Protein AF-A0A948V395-F1 (afdb_monomer)

Radius of gyration: 25.24 Å; Cα contacts (8 Å, |Δi|>4): 146; chains: 1; bounding box: 68×30×76 Å

Secondary structure (DSSP, 8-state):
---------------SS--SSSTTS------SSHHHHHHHHHHHHHHHHHHHHHHHHHHHHH-SS---HHHHHHHHHHHHHHHHHHHHHHHHHHHHHHHHSGGGGSPPEEEE-SSEEEEE-SS-EEEEEGGG--EEEEETTEEEEE-BTTB--EEEGGGS-HHHHHHHHHHHHHHHHTT-TTTT--

Nearest PDB structures (foldseek):
  6fbv-assembly1_D  TM=3.760E-01  e=7.963E+00  Mycobacterium tuberculosis H37Rv

Sequence (186 aa):
MRRWSSGWIGNWRSDRHRCGRAERAGIRPIQRGWGLIHWVGCLPLYIPILAAILFGVMVSAVAGDHLPPLLLGGYIIGTVVLWAFANRWAQAVVAAEARTSPVAGLAWRWSIDDQGFAFDNGLQSNRLDWRAIKAIRDESDRFVFLVAPHYNPILPSRLLDAGELAQLQALIEEVKASGRLGRGVD

Solvent-accessible surface area (backbone atoms only — not comparable to full-atom values): 11267 Å² total; per-residue (Å²): 137,87,82,79,81,77,88,67,85,75,77,80,66,89,80,74,88,86,82,86,84,73,92,78,71,74,82,71,80,78,70,78,59,56,64,61,52,50,54,44,60,43,39,45,70,45,41,64,56,52,47,50,52,52,49,51,52,50,46,69,76,65,48,64,100,66,72,62,81,62,54,62,55,51,48,55,52,51,47,51,54,51,31,53,51,35,46,55,49,26,52,50,52,53,54,54,50,44,73,69,36,74,70,69,72,46,68,72,46,70,48,77,57,97,64,27,40,33,41,31,47,90,86,55,74,50,75,45,46,40,28,59,26,61,47,76,48,84,50,101,61,29,40,39,40,39,51,48,102,92,47,57,60,70,49,53,45,86,81,45,54,76,67,54,45,53,50,50,52,51,51,50,52,51,42,56,75,68,62,42,46,27,59,84,75,122

Structure (mmCIF, N/CA/C/O backbone):
data_AF-A0A948V395-F1
#
_entry.id   AF-A0A948V395-F1
#
loop_
_atom_site.group_PDB
_atom_site.id
_atom_site.type_symbol
_atom_site.label_atom_id
_atom_site.label_alt_id
_atom_site.label_comp_id
_atom_site.label_asym_id
_atom_site.label_entity_id
_atom_site.label_seq_id
_atom_site.pdbx_PDB_ins_code
_atom_site.Cartn_x
_atom_site.Cartn_y
_atom_site.Cartn_z
_atom_site.occupancy
_atom_site.B_iso_or_equiv
_atom_site.auth_seq_id
_atom_site.auth_comp_id
_atom_site.auth_asym_id
_atom_site.auth_atom_id
_atom_site.pdbx_PDB_model_num
ATOM 1 N N . MET A 1 1 ? -2.259 -10.868 41.902 1.00 32.78 1 MET A N 1
ATOM 2 C CA . MET A 1 1 ? -2.620 -11.160 40.497 1.00 32.78 1 MET A CA 1
ATOM 3 C C . MET A 1 1 ? -4.131 -11.033 40.345 1.00 32.78 1 MET A C 1
ATOM 5 O O . MET A 1 1 ? -4.849 -11.918 40.788 1.00 32.78 1 MET A O 1
ATOM 9 N N . ARG A 1 2 ? -4.633 -9.900 39.833 1.00 26.36 2 ARG A N 1
ATOM 10 C CA . ARG A 1 2 ? -6.076 -9.695 39.616 1.00 26.36 2 ARG A CA 1
ATOM 11 C C . ARG A 1 2 ? -6.435 -10.195 38.220 1.00 26.36 2 ARG A C 1
ATOM 13 O O . ARG A 1 2 ? -6.042 -9.595 37.229 1.00 26.36 2 ARG A O 1
ATOM 20 N N . ARG A 1 3 ? -7.141 -11.322 38.170 1.00 25.28 3 ARG A N 1
ATOM 21 C CA . ARG A 1 3 ? -7.710 -11.908 36.957 1.00 25.28 3 ARG A CA 1
ATOM 22 C C . ARG A 1 3 ? -8.959 -11.093 36.614 1.00 25.28 3 ARG A C 1
ATOM 24 O O . ARG A 1 3 ? -9.997 -11.278 37.243 1.00 25.28 3 ARG A O 1
ATOM 31 N N . TRP A 1 4 ? -8.838 -10.143 35.691 1.00 27.92 4 TRP A N 1
ATOM 32 C CA . TRP A 1 4 ? -10.010 -9.541 35.060 1.00 27.92 4 TRP A CA 1
ATOM 33 C C . TRP A 1 4 ? -10.670 -10.631 34.216 1.00 27.92 4 TRP A C 1
ATOM 35 O O . TRP A 1 4 ? -10.093 -11.119 33.249 1.00 27.92 4 TRP A O 1
ATOM 45 N N . SER A 1 5 ? -11.848 -11.080 34.640 1.00 30.27 5 SER A N 1
ATOM 46 C CA . SER A 1 5 ? -12.747 -11.854 33.793 1.00 30.27 5 SER A CA 1
ATOM 47 C C . SER A 1 5 ? -13.430 -10.862 32.854 1.00 30.27 5 SER A C 1
ATOM 49 O O . SER A 1 5 ? -14.512 -10.359 33.136 1.00 30.27 5 SER A O 1
ATOM 51 N N . SER A 1 6 ? -12.768 -10.532 31.743 1.00 36.44 6 SER A N 1
ATOM 52 C CA . SER A 1 6 ? -13.375 -9.811 30.624 1.00 36.44 6 SER A CA 1
ATOM 53 C C . SER A 1 6 ? -14.354 -10.741 29.905 1.00 36.44 6 SER A C 1
ATOM 55 O O . SER A 1 6 ? -14.113 -11.265 28.821 1.00 36.44 6 SER A O 1
ATOM 57 N N . GLY A 1 7 ? -15.502 -10.970 30.541 1.00 34.75 7 GLY A N 1
ATOM 58 C CA . GLY A 1 7 ? -16.704 -11.456 29.880 1.00 34.75 7 GLY A CA 1
ATOM 59 C C . GLY A 1 7 ? -17.288 -10.355 29.003 1.00 34.75 7 GLY A C 1
ATOM 60 O O . GLY A 1 7 ? -18.360 -9.858 29.306 1.00 34.75 7 GLY A O 1
ATOM 61 N N . TRP A 1 8 ? -16.567 -9.944 27.960 1.00 38.34 8 TRP A N 1
ATOM 62 C CA . TRP A 1 8 ? -17.048 -9.027 26.926 1.00 38.34 8 TRP A CA 1
ATOM 63 C C . TRP A 1 8 ? -16.422 -9.414 25.584 1.00 38.34 8 TRP A C 1
ATOM 65 O O . TRP A 1 8 ? -15.536 -8.757 25.052 1.00 38.34 8 TRP A O 1
ATOM 75 N N . ILE A 1 9 ? -16.917 -10.514 25.014 1.00 39.44 9 ILE A N 1
ATOM 76 C CA . ILE A 1 9 ? -16.875 -10.711 23.564 1.00 39.44 9 ILE A CA 1
ATOM 77 C C . ILE A 1 9 ? -17.979 -9.808 23.015 1.00 39.44 9 ILE A C 1
ATOM 79 O O . ILE A 1 9 ? -19.129 -10.221 22.865 1.00 39.44 9 ILE A O 1
ATOM 83 N N . GLY A 1 10 ? -17.642 -8.537 22.798 1.00 39.25 10 GLY A N 1
ATOM 84 C CA . GLY A 1 10 ? -18.458 -7.642 21.992 1.00 39.25 10 GLY A CA 1
ATOM 85 C C . GLY A 1 10 ? -18.506 -8.216 20.584 1.00 39.25 10 GLY A C 1
ATOM 86 O O . GLY A 1 10 ? -17.577 -8.062 19.798 1.00 39.25 10 GLY A O 1
ATOM 87 N N . ASN A 1 11 ? -19.562 -8.963 20.282 1.00 39.72 11 ASN A N 1
ATOM 88 C CA . ASN A 1 11 ? -19.878 -9.375 18.929 1.00 39.72 11 ASN A CA 1
ATOM 89 C C . ASN A 1 11 ? -20.329 -8.104 18.199 1.00 39.72 11 ASN A C 1
ATOM 91 O O . ASN A 1 11 ? -21.503 -7.741 18.256 1.00 39.72 11 ASN A O 1
ATOM 95 N N . TRP A 1 12 ? -19.374 -7.386 17.601 1.00 48.47 12 TRP A N 1
ATOM 96 C CA . TRP A 1 12 ? -19.575 -6.167 16.815 1.00 48.47 12 TRP A CA 1
ATOM 97 C C . TRP A 1 12 ? -20.339 -6.494 15.525 1.00 48.47 12 TRP A C 1
ATOM 99 O O . TRP A 1 12 ? -19.808 -6.465 14.417 1.00 48.47 12 TRP A O 1
ATOM 109 N N . ARG A 1 13 ? -21.612 -6.863 15.665 1.00 41.34 13 ARG A N 1
ATOM 110 C CA . ARG A 1 13 ? -22.556 -6.906 14.558 1.00 41.34 13 ARG A CA 1
ATOM 111 C C . ARG A 1 13 ? -23.243 -5.561 14.488 1.00 41.34 13 ARG A C 1
ATOM 113 O O . ARG A 1 13 ? -24.149 -5.276 15.266 1.00 41.34 13 ARG A O 1
ATOM 120 N N . SER A 1 14 ? -22.889 -4.773 13.480 1.00 46.53 14 SER A N 1
ATOM 121 C CA . SER A 1 14 ? -23.775 -3.738 12.952 1.00 46.53 14 SER A CA 1
ATOM 122 C C . SER A 1 14 ? -24.979 -4.397 12.247 1.00 46.53 14 SER A C 1
ATOM 124 O O . SER A 1 14 ? -25.206 -4.209 11.053 1.00 46.53 14 SER A O 1
ATOM 126 N N . ASP A 1 15 ? -25.742 -5.218 12.971 1.00 44.56 15 ASP A N 1
ATOM 127 C CA . ASP A 1 15 ? -27.021 -5.776 12.538 1.00 44.56 15 ASP A CA 1
ATOM 128 C C . ASP A 1 15 ? -28.099 -4.715 12.793 1.00 44.56 15 ASP A C 1
ATOM 130 O O . ASP A 1 15 ? -28.869 -4.781 13.747 1.00 44.56 15 ASP A O 1
ATOM 134 N N . ARG A 1 16 ? -28.169 -3.702 11.923 1.00 46.31 16 ARG A N 1
ATOM 135 C CA . ARG A 1 16 ? -29.415 -2.951 11.715 1.00 46.31 16 ARG A CA 1
ATOM 136 C C . ARG A 1 16 ? -29.746 -2.860 10.227 1.00 46.31 16 ARG A C 1
ATOM 138 O O . ARG A 1 16 ? -29.402 -1.920 9.522 1.00 46.31 16 ARG A O 1
ATOM 145 N N . HIS A 1 17 ? -30.476 -3.889 9.795 1.00 43.88 17 HIS A N 1
ATOM 146 C CA . HIS A 1 17 ? -31.554 -3.829 8.805 1.00 43.88 17 HIS A CA 1
ATOM 147 C C . HIS A 1 17 ? -31.234 -3.304 7.395 1.00 43.88 17 HIS A C 1
ATOM 149 O O . HIS A 1 17 ? -31.873 -2.363 6.938 1.00 43.88 17 HIS A O 1
ATOM 155 N N . ARG A 1 18 ? -30.363 -3.994 6.642 1.00 46.59 18 ARG A N 1
ATOM 156 C CA . ARG A 1 18 ? -30.479 -4.116 5.165 1.00 46.59 18 ARG A CA 1
ATOM 157 C C . ARG A 1 18 ? -29.935 -5.457 4.654 1.00 46.59 18 ARG A C 1
ATOM 159 O O . ARG A 1 18 ? -29.132 -5.493 3.731 1.00 46.59 18 ARG A O 1
ATOM 166 N N . CYS A 1 19 ? -30.368 -6.575 5.232 1.00 47.59 19 CYS A N 1
ATOM 167 C CA . CYS A 1 19 ? -30.091 -7.897 4.667 1.00 47.59 19 CYS A CA 1
ATOM 168 C C . CYS A 1 19 ? -31.416 -8.526 4.239 1.00 47.59 19 CYS A C 1
ATOM 170 O O . CYS A 1 19 ? -32.271 -8.809 5.070 1.00 47.59 19 CYS A O 1
ATOM 172 N N . GLY A 1 20 ? -31.629 -8.652 2.932 1.00 42.47 20 GLY A N 1
ATOM 173 C CA . GLY A 1 20 ? -32.857 -9.256 2.411 1.00 42.47 20 GLY A CA 1
ATOM 174 C C . GLY A 1 20 ? -33.000 -9.282 0.893 1.00 42.47 20 GLY A C 1
ATOM 175 O O . GLY A 1 20 ? -34.000 -9.792 0.402 1.00 42.47 20 GLY A O 1
ATOM 176 N N . ARG A 1 21 ? -32.050 -8.743 0.112 1.00 46.53 21 ARG A N 1
ATOM 177 C CA . ARG A 1 21 ? -32.187 -8.760 -1.358 1.00 46.53 21 ARG A CA 1
ATOM 178 C C . ARG A 1 21 ? -30.903 -8.910 -2.182 1.00 46.53 21 ARG A C 1
ATOM 180 O O . ARG A 1 21 ? -30.973 -8.764 -3.395 1.00 46.53 21 ARG A O 1
ATOM 187 N N . ALA A 1 22 ? -29.760 -9.226 -1.569 1.00 49.59 22 ALA A N 1
ATOM 188 C CA . ALA A 1 22 ? -28.486 -9.372 -2.290 1.00 49.59 22 ALA A CA 1
ATOM 189 C C . ALA A 1 22 ? -27.995 -10.828 -2.440 1.00 49.59 22 ALA A C 1
ATOM 191 O O . ALA A 1 22 ? -26.979 -11.065 -3.079 1.00 49.59 22 ALA A O 1
ATOM 192 N N . GLU A 1 23 ? -28.710 -11.819 -1.901 1.00 46.34 23 GLU A N 1
ATOM 193 C CA . GLU A 1 23 ? -28.182 -13.188 -1.743 1.00 46.34 23 GLU A CA 1
ATOM 194 C C . GLU A 1 23 ? -28.387 -14.130 -2.948 1.00 46.34 23 GLU A C 1
ATOM 196 O O . GLU A 1 23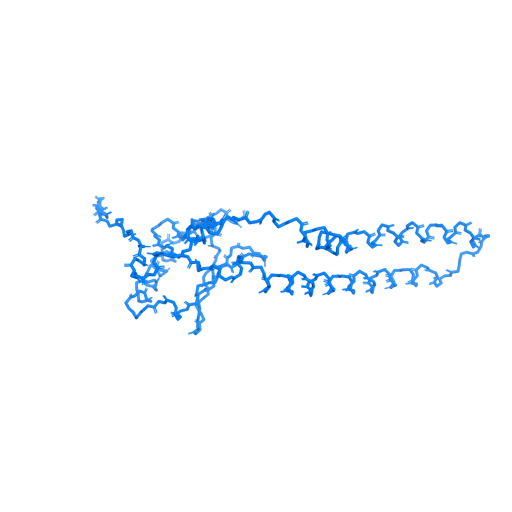 ? -28.112 -15.321 -2.855 1.00 46.34 23 GLU A O 1
ATOM 201 N N . ARG A 1 24 ? -28.867 -13.641 -4.102 1.00 44.75 24 ARG A N 1
ATOM 202 C CA . ARG A 1 24 ? -29.078 -14.489 -5.302 1.00 44.75 24 ARG A CA 1
ATOM 203 C C . ARG A 1 24 ? -28.541 -13.913 -6.609 1.00 44.75 24 ARG A C 1
ATOM 205 O O . ARG A 1 24 ? -28.892 -14.397 -7.682 1.00 44.75 24 ARG A O 1
ATOM 212 N N . ALA A 1 25 ? -27.679 -12.902 -6.553 1.00 49.66 25 ALA A N 1
ATOM 213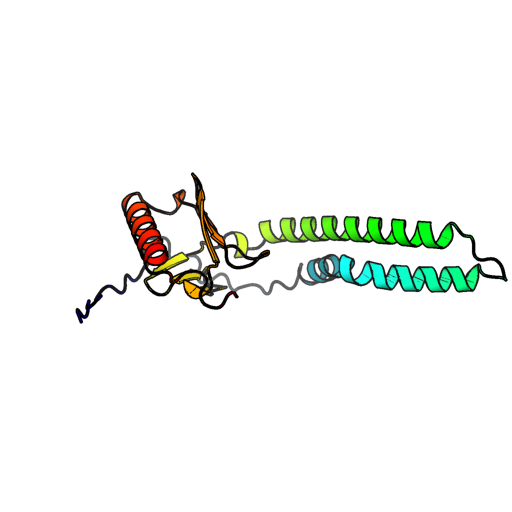 C CA . ALA A 1 25 ? -26.881 -12.548 -7.719 1.00 49.66 25 ALA A CA 1
ATOM 214 C C . ALA A 1 25 ? -25.662 -13.476 -7.734 1.00 49.66 25 ALA A C 1
ATOM 216 O O . ALA A 1 25 ? -24.657 -13.190 -7.090 1.00 49.66 25 ALA A O 1
ATOM 217 N N . GLY A 1 26 ? -25.779 -14.625 -8.411 1.00 41.44 26 GLY A N 1
ATOM 218 C CA . GLY A 1 26 ? -24.649 -15.531 -8.615 1.00 41.44 26 GLY A CA 1
ATOM 219 C C . GLY A 1 26 ? -23.434 -14.738 -9.091 1.00 41.44 26 GLY A C 1
ATOM 220 O O . GLY A 1 26 ? -23.541 -13.963 -10.046 1.00 41.44 26 GLY A O 1
ATOM 221 N N . ILE A 1 27 ? -22.310 -14.887 -8.385 1.00 51.22 27 ILE A N 1
ATOM 222 C CA . ILE A 1 27 ? -21.046 -14.226 -8.708 1.00 51.22 27 ILE A CA 1
ATOM 223 C C . ILE A 1 27 ? -20.682 -14.659 -10.129 1.00 51.22 27 ILE A C 1
ATOM 225 O O . ILE A 1 27 ? -20.232 -15.782 -10.353 1.00 51.22 27 ILE A O 1
ATOM 229 N N . ARG A 1 28 ? -20.943 -13.795 -11.117 1.00 52.97 28 ARG A N 1
ATOM 230 C CA . ARG A 1 28 ? -20.498 -14.045 -12.488 1.00 52.97 28 ARG A CA 1
ATOM 231 C C . ARG A 1 28 ? -18.970 -14.081 -12.451 1.00 52.97 28 ARG A C 1
ATOM 233 O O . ARG A 1 28 ? -18.378 -13.166 -11.875 1.00 52.97 28 ARG A O 1
ATOM 240 N N . PRO A 1 29 ? -18.321 -15.099 -13.033 1.00 49.94 29 PRO A N 1
ATOM 241 C CA . PRO A 1 29 ? -16.872 -15.171 -13.021 1.00 49.94 29 PRO A CA 1
ATOM 242 C C . PRO A 1 29 ? -16.321 -13.944 -13.756 1.00 49.94 29 PRO A C 1
ATOM 244 O O . PRO A 1 29 ? -16.632 -13.708 -14.927 1.00 49.94 29 PRO A O 1
ATOM 247 N N . ILE A 1 30 ? -15.533 -13.132 -13.049 1.00 55.34 30 ILE A N 1
ATOM 248 C CA . ILE A 1 30 ? -14.859 -11.949 -13.594 1.00 55.34 30 ILE A CA 1
ATOM 249 C C . ILE A 1 30 ? -13.702 -12.448 -14.472 1.00 55.34 30 ILE A C 1
ATOM 251 O O . ILE A 1 30 ? -12.546 -12.424 -14.071 1.00 55.34 30 ILE A O 1
ATOM 255 N N . GLN A 1 31 ? -14.007 -12.983 -15.655 1.00 55.84 31 GLN A N 1
ATOM 256 C CA . GLN A 1 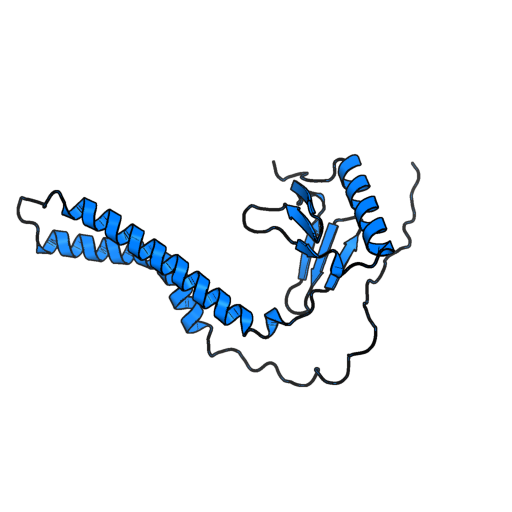31 ? -12.981 -13.431 -16.608 1.00 55.84 31 GLN A CA 1
ATOM 257 C C . GLN A 1 31 ? -12.530 -12.313 -17.556 1.00 55.84 31 GLN A C 1
ATOM 259 O O . GLN A 1 31 ? -11.438 -12.377 -18.113 1.00 55.84 31 GLN A O 1
ATOM 264 N N . ARG A 1 32 ? -13.341 -11.263 -17.733 1.00 57.19 32 ARG A N 1
ATOM 265 C CA . ARG A 1 32 ? -12.978 -10.084 -18.534 1.00 57.19 32 ARG A CA 1
ATOM 266 C C . ARG A 1 32 ? -12.396 -9.006 -17.615 1.00 57.19 32 ARG A C 1
ATOM 268 O O . ARG A 1 32 ? -13.018 -8.671 -16.617 1.00 57.19 32 ARG A O 1
ATOM 275 N N . GLY A 1 33 ? -11.203 -8.504 -17.943 1.00 61.28 33 GLY A N 1
ATOM 276 C CA . GLY A 1 33 ? -10.504 -7.431 -17.212 1.00 61.28 33 GLY A CA 1
ATOM 277 C C . GLY A 1 33 ? -9.174 -7.865 -16.584 1.00 61.28 33 GLY A C 1
ATOM 278 O O . GLY A 1 33 ? -8.159 -7.203 -16.786 1.00 61.28 33 GLY A O 1
ATOM 279 N N . TRP A 1 34 ? -9.130 -9.036 -15.936 1.00 69.06 34 TRP A N 1
ATOM 280 C CA . TRP A 1 34 ? -7.920 -9.535 -15.258 1.00 69.06 34 TRP A CA 1
ATOM 281 C C . TRP A 1 34 ? -6.718 -9.713 -16.187 1.00 69.06 34 TRP A C 1
ATOM 283 O O . TRP A 1 34 ? -5.603 -9.381 -15.799 1.00 69.06 34 TRP A O 1
ATOM 293 N N . GLY A 1 35 ? -6.937 -10.179 -17.421 1.00 75.62 35 GLY A N 1
ATOM 294 C CA . GLY A 1 35 ? -5.856 -10.333 -18.396 1.00 75.62 35 GLY A CA 1
ATOM 295 C C . GLY A 1 35 ? -5.181 -9.003 -18.736 1.00 75.62 35 GLY A C 1
ATOM 296 O O . GLY A 1 35 ? -3.959 -8.914 -18.706 1.00 75.62 35 GLY A O 1
ATOM 297 N N . LEU A 1 36 ? -5.959 -7.948 -19.000 1.00 77.62 36 LEU A N 1
ATOM 298 C CA . LEU A 1 36 ? -5.403 -6.637 -19.347 1.00 77.62 36 LEU A CA 1
ATOM 299 C C . LEU A 1 36 ? -4.687 -5.997 -18.151 1.00 77.62 36 LEU A C 1
ATOM 301 O O . LEU A 1 36 ? -3.577 -5.498 -18.306 1.00 77.62 36 LEU A O 1
ATOM 305 N N . ILE A 1 37 ? -5.287 -6.064 -16.958 1.00 84.19 37 ILE A N 1
ATOM 306 C CA . ILE A 1 37 ? -4.673 -5.553 -15.723 1.00 84.19 37 ILE A CA 1
ATOM 307 C C . ILE A 1 37 ? -3.362 -6.283 -15.434 1.00 84.19 37 ILE A C 1
ATOM 309 O O . ILE A 1 37 ? -2.379 -5.638 -15.085 1.00 84.19 37 ILE A O 1
ATOM 313 N N . HIS A 1 38 ? -3.332 -7.607 -15.606 1.00 85.38 38 HIS A N 1
ATOM 314 C CA . HIS A 1 38 ? -2.128 -8.409 -15.424 1.00 85.38 38 HIS A CA 1
ATOM 315 C C . HIS A 1 38 ? -1.009 -7.945 -16.361 1.00 85.38 38 HIS A C 1
ATOM 317 O O . HIS A 1 38 ? 0.068 -7.589 -15.892 1.00 85.38 38 HIS A O 1
ATOM 323 N N . TRP A 1 39 ? -1.278 -7.863 -17.668 1.00 87.12 39 TRP A N 1
ATOM 324 C CA . TRP A 1 39 ? -0.264 -7.450 -18.638 1.00 87.12 39 TRP A CA 1
ATOM 325 C C . TRP A 1 39 ? 0.238 -6.029 -18.388 1.00 87.12 39 TRP A C 1
ATOM 327 O O . TRP A 1 39 ? 1.447 -5.813 -18.365 1.00 87.12 39 TRP A O 1
ATOM 337 N N . VAL A 1 40 ? -0.665 -5.076 -18.137 1.00 89.38 40 VAL A N 1
ATOM 338 C CA . VAL A 1 40 ? -0.293 -3.684 -17.849 1.00 89.38 40 VAL A CA 1
ATOM 339 C C . VAL A 1 40 ? 0.474 -3.577 -16.527 1.00 89.38 40 VAL A C 1
ATOM 341 O O . VAL A 1 40 ? 1.483 -2.879 -16.460 1.00 89.38 40 VAL A O 1
ATOM 344 N N . GLY A 1 41 ? 0.047 -4.296 -15.488 1.00 88.19 41 GLY A N 1
ATOM 345 C CA . GLY A 1 41 ? 0.723 -4.347 -14.190 1.00 88.19 41 GLY A CA 1
ATOM 346 C C . GLY A 1 41 ? 2.124 -4.956 -14.261 1.00 88.19 41 GLY A C 1
ATOM 347 O O . GLY A 1 41 ? 3.002 -4.556 -13.499 1.00 88.19 41 GLY A O 1
ATOM 348 N N . CYS A 1 42 ? 2.361 -5.870 -15.206 1.00 91.81 42 CYS A N 1
ATOM 349 C CA . CYS A 1 42 ? 3.671 -6.469 -15.447 1.00 91.81 42 CYS A CA 1
ATOM 350 C C . CYS A 1 42 ? 4.575 -5.643 -16.381 1.00 91.81 42 CYS A C 1
ATOM 352 O O . CYS A 1 42 ? 5.776 -5.907 -16.427 1.00 91.81 42 CYS A O 1
ATOM 354 N N . LEU A 1 43 ? 4.068 -4.625 -17.093 1.00 90.81 43 LEU A N 1
ATOM 355 C CA . LEU A 1 43 ? 4.888 -3.799 -18.000 1.00 90.81 43 LEU A CA 1
ATOM 356 C C . LEU A 1 43 ? 6.143 -3.207 -17.332 1.00 90.81 43 LEU A C 1
ATOM 358 O O . LEU A 1 43 ? 7.218 -3.324 -17.926 1.00 90.81 43 LEU A O 1
ATOM 362 N N . PRO A 1 44 ? 6.078 -2.629 -16.113 1.00 92.75 44 PRO A N 1
ATOM 363 C CA . PRO A 1 44 ? 7.270 -2.115 -15.440 1.00 92.75 44 PRO A CA 1
ATOM 364 C C . PRO A 1 44 ? 8.351 -3.176 -15.210 1.00 92.75 44 PRO A C 1
ATOM 366 O O . PRO A 1 44 ? 9.534 -2.847 -15.215 1.00 92.75 44 PRO A O 1
ATOM 369 N N . LEU A 1 45 ? 7.964 -4.442 -15.030 1.00 93.38 45 LEU A N 1
ATOM 370 C CA . LEU A 1 45 ? 8.903 -5.551 -14.866 1.00 93.38 45 LEU A CA 1
ATOM 371 C C . LEU A 1 45 ? 9.563 -5.935 -16.198 1.00 93.38 45 LEU A C 1
ATOM 373 O O . LEU A 1 45 ? 10.752 -6.242 -16.228 1.00 93.38 45 LEU A O 1
ATOM 377 N N . TYR A 1 46 ? 8.812 -5.905 -17.301 1.00 93.00 46 TYR A N 1
ATOM 378 C CA . TYR A 1 46 ? 9.321 -6.306 -18.615 1.00 93.00 46 TYR A CA 1
ATOM 379 C C . TYR A 1 46 ? 10.155 -5.231 -19.311 1.00 93.00 46 TYR A C 1
ATOM 381 O O . TYR A 1 46 ? 11.032 -5.574 -20.099 1.00 93.00 46 TYR A O 1
ATOM 389 N N . ILE A 1 47 ? 9.928 -3.946 -19.027 1.00 93.69 47 ILE A N 1
ATOM 390 C CA . ILE A 1 47 ? 10.625 -2.846 -19.712 1.00 93.69 47 ILE A CA 1
ATOM 391 C C . ILE A 1 47 ? 12.151 -2.937 -19.616 1.00 93.69 47 ILE A C 1
ATOM 393 O O . ILE A 1 47 ? 12.779 -2.864 -20.669 1.00 93.69 47 ILE A O 1
ATOM 397 N N . PRO A 1 48 ? 12.774 -3.145 -18.441 1.00 90.75 48 PRO A N 1
ATOM 398 C CA . PRO A 1 48 ? 14.227 -3.277 -18.363 1.00 90.75 48 PRO A CA 1
ATOM 399 C C . PRO A 1 48 ? 14.760 -4.458 -19.184 1.00 90.75 48 PRO A C 1
ATOM 401 O O . PRO A 1 48 ? 15.796 -4.341 -19.829 1.00 90.75 48 PRO A O 1
ATOM 404 N N . ILE A 1 49 ? 14.028 -5.578 -19.204 1.00 94.19 49 ILE A N 1
ATOM 405 C CA . ILE A 1 49 ? 14.408 -6.789 -19.943 1.00 94.19 49 ILE A CA 1
ATOM 406 C C . ILE A 1 49 ? 14.342 -6.528 -21.451 1.00 94.19 49 ILE A C 1
ATOM 408 O O . ILE A 1 49 ? 15.307 -6.774 -22.171 1.00 94.19 49 ILE A O 1
ATOM 412 N N . LEU A 1 50 ? 13.217 -5.992 -21.929 1.00 93.88 50 LEU A N 1
ATOM 413 C CA . LEU A 1 50 ? 13.018 -5.684 -23.343 1.00 93.88 50 LEU A CA 1
ATOM 414 C C . LEU A 1 50 ? 13.985 -4.600 -23.818 1.00 93.88 50 LEU A C 1
ATOM 416 O O . LEU A 1 50 ? 14.559 -4.730 -24.896 1.00 93.88 50 LEU A O 1
ATOM 420 N N . ALA A 1 51 ? 14.212 -3.565 -23.008 1.00 92.56 51 ALA A N 1
ATOM 421 C CA . ALA A 1 51 ? 15.171 -2.518 -23.318 1.00 92.56 51 ALA A CA 1
ATOM 422 C C . ALA A 1 51 ? 16.593 -3.088 -23.425 1.00 92.56 51 ALA A C 1
ATOM 424 O O . ALA A 1 51 ? 17.298 -2.753 -24.373 1.00 92.56 51 ALA A O 1
ATOM 425 N N . ALA A 1 52 ? 17.004 -3.976 -22.513 1.00 92.44 52 ALA A N 1
ATOM 426 C CA . ALA A 1 52 ? 18.319 -4.614 -22.559 1.00 92.44 52 ALA A CA 1
ATOM 427 C C . ALA A 1 52 ? 18.496 -5.502 -23.802 1.00 92.44 52 ALA A C 1
ATOM 429 O O . ALA A 1 52 ? 19.539 -5.440 -24.450 1.00 92.44 52 ALA A O 1
ATOM 430 N N . ILE A 1 53 ? 17.473 -6.285 -24.173 1.00 94.69 53 ILE A N 1
ATOM 431 C CA . ILE A 1 53 ? 17.480 -7.095 -25.404 1.00 94.69 53 ILE A CA 1
ATOM 432 C C . ILE A 1 53 ? 17.616 -6.189 -26.632 1.00 94.69 53 ILE A C 1
ATOM 434 O O . ILE A 1 53 ? 18.483 -6.418 -27.473 1.00 94.69 53 ILE A O 1
ATOM 438 N N . LEU A 1 54 ? 16.792 -5.141 -26.722 1.00 92.00 54 LEU A N 1
ATOM 439 C CA . LEU A 1 54 ? 16.829 -4.179 -27.825 1.00 92.00 54 LEU A CA 1
ATOM 440 C C . LEU A 1 54 ? 18.179 -3.464 -27.915 1.00 92.00 54 LEU A C 1
ATOM 442 O O . LEU A 1 54 ? 18.717 -3.307 -29.008 1.00 92.00 54 LEU A O 1
ATOM 446 N N . PHE A 1 55 ? 18.750 -3.070 -26.777 1.00 90.81 55 PHE A N 1
ATOM 447 C CA . PHE A 1 55 ? 20.077 -2.472 -26.716 1.00 90.81 55 PHE A CA 1
ATOM 448 C C . PHE A 1 55 ? 21.157 -3.443 -27.191 1.00 90.81 55 PHE A C 1
ATOM 450 O O . PHE A 1 55 ? 21.980 -3.060 -28.016 1.00 90.81 55 PHE A O 1
ATOM 457 N N . GLY A 1 56 ? 21.123 -4.700 -26.741 1.00 88.06 56 GLY A N 1
ATOM 458 C CA . GLY A 1 56 ? 22.050 -5.739 -27.187 1.00 88.06 56 GLY A CA 1
ATOM 459 C C . GLY A 1 56 ? 21.996 -5.951 -28.700 1.00 88.06 56 GLY A C 1
ATOM 460 O O . GLY A 1 56 ? 23.030 -5.911 -29.357 1.00 88.06 56 GLY A O 1
ATOM 461 N N . VAL A 1 57 ? 20.791 -6.073 -29.268 1.00 90.00 57 VAL A N 1
ATOM 462 C CA . VAL A 1 57 ? 20.590 -6.199 -30.723 1.00 90.00 57 VAL A CA 1
ATOM 463 C C . VAL A 1 57 ? 21.103 -4.966 -31.467 1.00 90.00 57 VAL A C 1
ATOM 465 O O . VAL A 1 57 ? 21.794 -5.101 -32.472 1.00 90.00 57 VAL A O 1
ATOM 468 N N . MET A 1 58 ? 20.796 -3.763 -30.976 1.00 86.56 58 MET A N 1
ATOM 469 C CA . MET A 1 58 ? 21.240 -2.510 -31.588 1.00 86.56 58 MET A CA 1
ATOM 470 C C . MET A 1 58 ? 22.766 -2.380 -31.562 1.00 86.56 58 MET A C 1
ATOM 472 O O . MET A 1 58 ? 23.356 -1.998 -32.568 1.00 86.56 58 MET A O 1
ATOM 476 N N . VAL A 1 59 ? 23.412 -2.745 -30.452 1.00 86.69 59 VAL A N 1
ATOM 477 C CA . VAL A 1 59 ? 24.874 -2.813 -30.367 1.00 86.69 59 VAL A CA 1
ATOM 478 C C . VAL A 1 59 ? 25.409 -3.834 -31.368 1.00 86.69 59 VAL A C 1
ATOM 480 O O . VAL A 1 59 ? 26.282 -3.482 -32.144 1.00 86.69 59 VAL A O 1
ATOM 483 N N . SER A 1 60 ? 24.864 -5.051 -31.442 1.00 84.75 60 SER A N 1
ATOM 484 C CA . SER A 1 60 ? 25.325 -6.064 -32.406 1.00 84.75 60 SER A CA 1
ATOM 485 C C . SER A 1 60 ? 25.118 -5.673 -33.874 1.00 84.75 60 SER A C 1
ATOM 487 O O . SER A 1 60 ? 25.884 -6.110 -34.726 1.00 84.75 60 SER A O 1
ATOM 489 N N . ALA A 1 61 ? 24.096 -4.870 -34.184 1.00 84.38 61 ALA A N 1
ATOM 490 C CA . ALA A 1 61 ? 23.800 -4.425 -35.545 1.00 84.38 61 ALA A CA 1
ATOM 491 C C . ALA A 1 61 ? 24.602 -3.183 -35.974 1.00 84.38 61 ALA A C 1
ATOM 493 O O . ALA A 1 61 ? 24.866 -3.008 -37.160 1.00 84.38 61 ALA A O 1
ATOM 494 N N . VAL A 1 62 ? 24.954 -2.306 -35.027 1.00 77.94 62 VAL A N 1
ATOM 495 C CA . VAL A 1 62 ? 25.621 -1.018 -35.293 1.00 77.94 62 VAL A CA 1
ATOM 496 C C . VAL A 1 62 ? 27.124 -1.072 -34.997 1.00 77.94 62 VAL A C 1
ATOM 498 O O . VAL A 1 62 ? 27.888 -0.297 -35.570 1.00 77.94 62 VAL A O 1
ATOM 501 N N . ALA A 1 63 ? 27.576 -1.968 -34.119 1.00 59.72 63 ALA A N 1
ATOM 502 C CA . ALA A 1 63 ? 28.972 -2.025 -33.711 1.00 59.72 63 ALA A CA 1
ATOM 503 C C . ALA A 1 63 ? 29.850 -2.728 -34.759 1.00 59.72 63 ALA A C 1
ATOM 505 O O . ALA A 1 63 ? 29.929 -3.953 -34.820 1.00 59.72 63 ALA A O 1
ATOM 506 N N . GLY A 1 64 ? 30.570 -1.918 -35.539 1.00 67.00 64 GLY A N 1
ATOM 507 C CA . GLY A 1 64 ? 31.994 -2.169 -35.787 1.00 67.00 64 GLY A CA 1
ATOM 508 C C . GLY A 1 64 ? 32.841 -1.749 -34.569 1.00 67.00 64 GLY A C 1
ATOM 509 O O . GLY A 1 64 ? 32.315 -1.616 -33.466 1.00 67.00 64 GLY A O 1
ATOM 510 N N . ASP A 1 65 ? 34.132 -1.459 -34.756 1.00 66.88 65 ASP A N 1
ATOM 5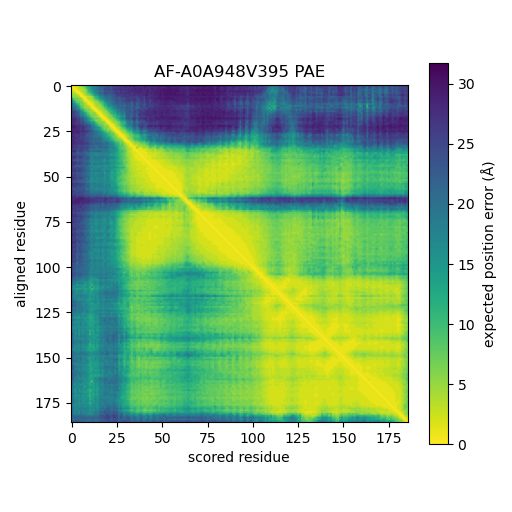11 C CA . ASP A 1 65 ? 35.098 -1.175 -33.667 1.00 66.88 65 ASP A CA 1
ATOM 512 C C . ASP A 1 65 ? 34.815 0.086 -32.817 1.00 66.88 65 ASP A C 1
ATOM 514 O O . ASP A 1 65 ? 35.527 0.372 -31.848 1.00 66.88 65 ASP A O 1
ATOM 518 N N . HIS A 1 66 ? 33.788 0.873 -33.145 1.00 70.44 66 HIS A N 1
ATOM 519 C CA . HIS A 1 66 ? 33.496 2.142 -32.479 1.00 70.44 66 HIS A CA 1
ATOM 520 C C . HIS A 1 66 ? 32.045 2.208 -32.007 1.00 70.44 66 HIS A C 1
ATOM 522 O O . HIS A 1 66 ? 31.126 2.530 -32.758 1.00 70.44 66 HIS A O 1
ATOM 528 N N . LEU A 1 67 ? 31.848 1.929 -30.719 1.00 75.75 67 LEU A N 1
ATOM 529 C CA . LEU A 1 67 ? 30.562 2.070 -30.046 1.00 75.75 67 LEU A CA 1
ATOM 530 C C . LEU A 1 67 ? 30.313 3.565 -29.754 1.00 75.75 67 LEU A C 1
ATOM 532 O O . LEU A 1 67 ? 31.145 4.189 -29.088 1.00 75.75 67 LEU A O 1
ATOM 536 N N . PRO A 1 68 ? 29.205 4.174 -30.225 1.00 78.88 68 PRO A N 1
ATOM 537 C CA . PRO A 1 68 ? 28.958 5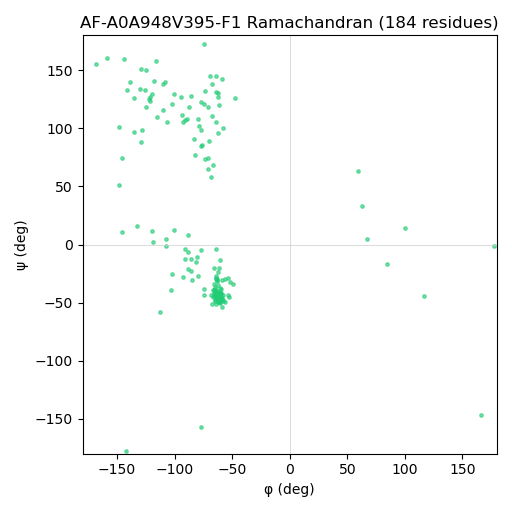.593 -30.000 1.00 78.88 68 PRO A CA 1
ATOM 538 C C . PRO A 1 68 ? 28.828 5.881 -28.495 1.00 78.88 68 PRO A C 1
ATOM 540 O O . PRO A 1 68 ? 27.982 5.270 -27.835 1.00 78.88 68 PRO A O 1
ATOM 543 N N . PRO A 1 69 ? 29.589 6.837 -27.929 1.00 77.56 69 PRO A N 1
ATOM 544 C CA . PRO A 1 69 ? 29.609 7.083 -26.483 1.00 77.56 69 PRO A CA 1
ATOM 545 C C . PRO A 1 69 ? 28.248 7.532 -25.926 1.00 77.56 69 PRO A C 1
ATOM 547 O O . PRO A 1 69 ? 27.949 7.325 -24.752 1.00 77.56 69 PRO A O 1
ATOM 550 N N . LEU A 1 70 ? 27.388 8.101 -26.774 1.00 86.12 70 LEU A N 1
ATOM 551 C CA . LEU A 1 70 ? 26.042 8.542 -26.400 1.00 86.12 70 LEU A CA 1
ATOM 552 C C . LEU A 1 70 ? 25.007 7.406 -26.370 1.00 86.12 70 LEU A C 1
ATOM 554 O O . LEU A 1 70 ? 23.937 7.586 -25.791 1.00 86.12 70 LEU A O 1
ATOM 558 N N . LEU A 1 71 ? 25.306 6.241 -26.958 1.00 86.69 71 LEU A N 1
ATOM 559 C CA . LEU A 1 71 ? 24.345 5.142 -27.090 1.00 86.69 71 LEU A CA 1
ATOM 560 C C . LEU A 1 71 ? 23.948 4.570 -25.725 1.00 86.69 71 LEU A C 1
ATOM 562 O O . LEU A 1 71 ? 22.765 4.369 -25.453 1.00 86.69 71 LEU A O 1
ATOM 566 N N . LEU A 1 72 ? 24.931 4.361 -24.844 1.00 87.19 72 LEU A N 1
ATOM 567 C CA . LEU A 1 72 ? 24.696 3.856 -23.491 1.00 87.19 72 LEU A CA 1
ATOM 568 C C . LEU A 1 72 ? 23.910 4.864 -22.641 1.00 87.19 72 LEU A C 1
ATOM 570 O O . LEU A 1 72 ? 22.968 4.487 -21.946 1.00 87.19 72 LEU A O 1
ATOM 574 N N . GLY A 1 73 ? 24.262 6.151 -22.724 1.00 90.00 73 GLY A N 1
ATOM 575 C CA . GLY A 1 73 ? 23.549 7.213 -22.011 1.00 90.00 73 GLY A CA 1
ATOM 576 C C . GLY A 1 73 ? 22.090 7.322 -22.457 1.00 90.00 73 GLY A C 1
ATOM 577 O O . GLY A 1 73 ? 21.186 7.332 -21.621 1.00 90.00 73 GLY A O 1
ATOM 578 N N . GLY A 1 74 ? 21.850 7.318 -23.773 1.00 91.00 74 GLY A N 1
ATOM 579 C CA . GLY A 1 74 ? 20.504 7.310 -24.346 1.00 91.00 74 GLY A CA 1
ATOM 580 C C . GLY A 1 74 ? 19.694 6.080 -23.932 1.00 91.00 74 GLY A C 1
ATOM 581 O O . GLY A 1 74 ? 18.525 6.215 -23.575 1.00 91.00 74 GLY A O 1
ATOM 582 N N . TYR A 1 75 ? 20.321 4.900 -23.896 1.00 92.81 75 TYR A N 1
ATOM 583 C CA . TYR A 1 75 ? 19.698 3.667 -23.412 1.00 92.81 75 TYR A CA 1
ATOM 584 C C . TYR A 1 75 ? 19.257 3.762 -21.948 1.00 92.81 75 TYR A C 1
ATOM 586 O O . TYR A 1 75 ? 18.101 3.465 -21.638 1.00 92.81 75 TYR A O 1
ATOM 594 N N . ILE A 1 76 ? 20.146 4.196 -21.048 1.00 93.81 76 ILE A N 1
ATOM 595 C CA . ILE A 1 76 ? 19.835 4.306 -19.616 1.00 93.81 76 ILE A CA 1
ATOM 596 C C . ILE A 1 76 ? 18.685 5.295 -19.408 1.00 93.81 76 ILE A C 1
ATOM 598 O O . ILE A 1 76 ? 17.693 4.960 -18.759 1.00 93.81 76 ILE A O 1
ATOM 602 N N . ILE A 1 77 ? 18.780 6.488 -20.005 1.00 95.50 77 ILE A N 1
ATOM 603 C CA . ILE A 1 77 ? 17.753 7.531 -19.878 1.00 95.50 77 ILE A CA 1
ATOM 604 C C . ILE A 1 77 ? 16.421 7.042 -20.454 1.00 95.50 77 ILE A C 1
ATOM 606 O O . ILE A 1 77 ? 15.395 7.125 -19.780 1.00 95.50 77 ILE A O 1
ATOM 610 N N . GLY A 1 78 ? 16.430 6.490 -21.669 1.00 94.25 78 GLY A N 1
ATOM 611 C CA . GLY A 1 78 ? 15.228 5.984 -22.329 1.00 94.25 78 GLY A CA 1
ATOM 612 C C . GLY A 1 78 ? 14.545 4.879 -21.527 1.00 94.25 78 GLY A C 1
ATOM 613 O O . GLY A 1 78 ? 13.329 4.917 -21.342 1.00 94.25 78 GLY A O 1
ATOM 614 N N . THR A 1 79 ? 15.322 3.944 -20.975 1.00 94.94 79 THR A N 1
ATOM 615 C CA . THR A 1 79 ? 14.802 2.846 -20.146 1.00 94.94 79 THR A CA 1
ATOM 616 C C . THR A 1 79 ? 14.159 3.370 -18.867 1.00 94.94 79 THR A C 1
ATOM 618 O O . THR A 1 79 ? 13.047 2.962 -18.539 1.00 94.94 79 THR A O 1
ATOM 621 N N . VAL A 1 80 ? 14.809 4.304 -18.164 1.00 96.25 80 VAL A N 1
ATOM 622 C CA . VAL A 1 80 ? 14.265 4.904 -16.935 1.00 96.25 80 VAL A CA 1
ATOM 623 C C . VAL A 1 80 ? 12.979 5.680 -17.220 1.00 96.25 80 VAL A C 1
ATOM 625 O O . VAL A 1 80 ? 11.998 5.520 -16.492 1.00 96.25 80 VAL A O 1
ATOM 628 N N . VAL A 1 81 ? 12.947 6.481 -18.289 1.00 97.06 81 VAL A N 1
ATOM 629 C CA . VAL A 1 81 ? 11.753 7.245 -18.689 1.00 97.06 81 VAL A CA 1
ATOM 630 C C . VAL A 1 81 ? 10.601 6.307 -19.047 1.00 97.06 81 VAL A C 1
ATOM 632 O O . VAL A 1 81 ? 9.484 6.494 -18.559 1.00 97.06 81 VAL A O 1
ATOM 635 N N . LEU A 1 82 ? 10.863 5.271 -19.848 1.00 94.44 82 LEU A N 1
ATOM 636 C CA . LEU A 1 82 ? 9.852 4.293 -20.245 1.00 94.44 82 LEU A CA 1
ATOM 637 C C . LEU A 1 82 ? 9.332 3.500 -19.040 1.00 94.44 82 LEU A C 1
ATOM 639 O O . LEU A 1 82 ? 8.124 3.313 -18.893 1.00 94.44 82 LEU A O 1
ATOM 643 N N . TRP A 1 83 ? 10.228 3.087 -18.142 1.00 95.62 83 TRP A N 1
ATOM 644 C CA . TRP A 1 83 ? 9.878 2.400 -16.902 1.00 95.62 83 TRP A CA 1
ATOM 645 C C . TRP A 1 83 ? 9.006 3.277 -15.996 1.00 95.62 83 TRP A C 1
ATOM 647 O O . TRP A 1 83 ? 7.973 2.821 -15.499 1.00 95.62 83 TRP A O 1
ATOM 657 N N . ALA A 1 84 ? 9.365 4.549 -15.812 1.00 95.62 84 ALA A N 1
ATOM 658 C CA . ALA A 1 84 ? 8.577 5.492 -15.023 1.00 95.62 84 ALA A CA 1
ATOM 659 C C . ALA A 1 84 ? 7.186 5.716 -15.637 1.00 95.62 84 ALA A C 1
ATOM 661 O O . ALA A 1 84 ? 6.182 5.673 -14.922 1.00 95.62 84 ALA A O 1
ATOM 662 N N . PHE A 1 85 ? 7.111 5.892 -16.960 1.00 96.06 85 PHE A N 1
ATOM 663 C CA . PHE A 1 85 ? 5.846 6.015 -17.684 1.00 96.06 85 PHE A CA 1
ATOM 664 C C . PHE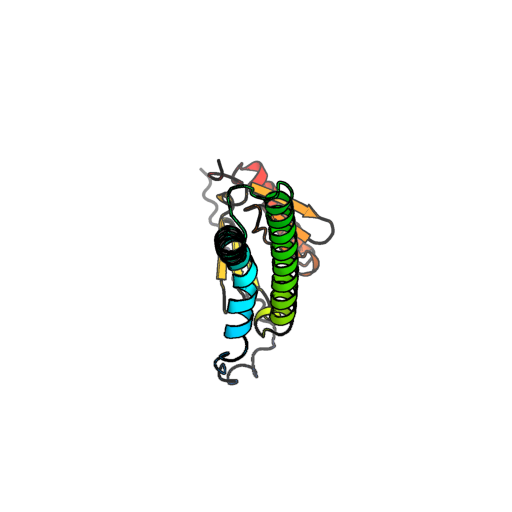 A 1 85 ? 4.951 4.789 -17.468 1.00 96.06 85 PHE A C 1
ATOM 666 O O . PHE A 1 85 ? 3.787 4.936 -17.092 1.00 96.06 85 PHE A O 1
ATOM 673 N N . ALA A 1 86 ? 5.498 3.582 -17.618 1.00 94.25 86 ALA A N 1
ATOM 674 C CA . ALA A 1 86 ? 4.742 2.355 -17.412 1.00 94.25 86 ALA A CA 1
ATOM 675 C C . ALA A 1 86 ? 4.274 2.171 -15.968 1.00 94.25 86 ALA A C 1
ATOM 677 O O . ALA A 1 86 ? 3.149 1.728 -15.763 1.00 94.25 86 ALA A O 1
ATOM 678 N N . ASN A 1 87 ? 5.073 2.565 -14.970 1.00 93.81 87 ASN A N 1
ATOM 679 C CA . ASN A 1 87 ? 4.624 2.568 -13.575 1.00 93.81 87 ASN A CA 1
ATOM 680 C C . ASN A 1 87 ? 3.408 3.477 -13.382 1.00 93.81 87 ASN A C 1
ATOM 682 O O . ASN A 1 87 ? 2.416 3.060 -12.784 1.00 93.81 87 ASN A O 1
ATOM 686 N N . ARG A 1 88 ? 3.454 4.709 -13.907 1.00 94.38 88 ARG A N 1
ATOM 687 C CA . ARG A 1 88 ? 2.319 5.639 -13.791 1.00 94.38 88 ARG A CA 1
ATOM 688 C C . ARG A 1 88 ? 1.090 5.122 -14.522 1.00 94.38 88 ARG A C 1
ATOM 690 O O . ARG A 1 88 ? -0.019 5.241 -14.004 1.00 94.38 88 ARG A O 1
ATOM 697 N N . TRP A 1 89 ? 1.279 4.537 -15.701 1.00 93.81 89 TRP A N 1
ATOM 698 C CA . TRP A 1 89 ? 0.182 3.973 -16.473 1.00 93.81 89 TRP A CA 1
ATOM 699 C C . TRP A 1 89 ? -0.446 2.763 -15.772 1.00 93.81 89 TRP A C 1
ATOM 701 O O . TRP A 1 89 ? -1.666 2.719 -15.619 1.00 93.81 89 TRP A O 1
ATOM 711 N N . ALA A 1 90 ? 0.370 1.843 -15.253 1.00 92.56 90 ALA A N 1
ATOM 712 C CA . ALA A 1 90 ? -0.101 0.699 -14.482 1.00 92.56 90 ALA A CA 1
ATOM 713 C C . ALA A 1 90 ? -0.889 1.127 -13.243 1.00 92.56 90 ALA A C 1
ATOM 715 O O . ALA A 1 90 ? -1.995 0.638 -13.022 1.00 92.56 90 ALA A O 1
ATOM 716 N N . GLN A 1 91 ? -0.384 2.102 -12.483 1.00 90.88 91 GLN A N 1
ATOM 717 C CA . GLN A 1 91 ? -1.108 2.664 -11.342 1.00 90.88 91 GLN A CA 1
ATOM 718 C C . GLN A 1 91 ? -2.450 3.282 -11.752 1.00 90.88 91 GLN A C 1
ATOM 720 O O . GLN A 1 91 ? -3.447 3.080 -11.062 1.00 90.88 91 GLN A O 1
ATOM 725 N N . ALA A 1 92 ? -2.500 4.008 -12.873 1.00 90.38 92 ALA A N 1
ATOM 726 C CA . ALA A 1 92 ? -3.735 4.610 -13.367 1.00 90.38 92 ALA A CA 1
ATOM 727 C C . ALA A 1 92 ? -4.777 3.552 -13.766 1.00 90.38 92 ALA A C 1
ATOM 729 O O . ALA A 1 92 ? -5.942 3.681 -13.392 1.00 90.38 92 ALA A O 1
ATOM 730 N N . VAL A 1 93 ? -4.361 2.492 -14.469 1.00 89.25 93 VAL A N 1
ATOM 731 C CA . VAL A 1 93 ? -5.246 1.382 -14.862 1.00 89.25 93 VAL A CA 1
ATOM 732 C C . VAL A 1 93 ? -5.744 0.625 -13.635 1.00 89.25 93 VAL A C 1
ATOM 734 O O . VAL A 1 93 ? -6.949 0.445 -13.486 1.00 89.25 93 VAL A O 1
ATOM 737 N N . VAL A 1 94 ? -4.850 0.257 -12.713 1.00 85.88 94 VAL A N 1
ATOM 738 C CA . VAL A 1 94 ? -5.227 -0.414 -11.459 1.00 85.88 94 VAL A CA 1
ATOM 739 C C . VAL A 1 94 ? -6.203 0.444 -10.654 1.00 85.88 94 VAL A C 1
ATOM 741 O O . VAL A 1 94 ? -7.206 -0.068 -10.166 1.00 85.88 94 VAL A O 1
ATOM 744 N N . ALA A 1 95 ? -5.963 1.753 -10.547 1.00 86.19 95 ALA A N 1
ATOM 745 C CA . ALA A 1 95 ? -6.857 2.658 -9.833 1.00 86.19 95 ALA A CA 1
ATOM 746 C C . ALA A 1 95 ? -8.224 2.809 -10.520 1.00 86.19 95 ALA A C 1
ATOM 748 O O . ALA A 1 95 ? -9.239 2.893 -9.829 1.00 86.19 95 ALA A O 1
ATOM 749 N N . ALA A 1 96 ? -8.271 2.862 -11.854 1.00 87.06 96 ALA A N 1
ATOM 750 C CA . ALA A 1 96 ? -9.521 2.936 -12.607 1.00 87.06 96 ALA A CA 1
ATOM 751 C C . ALA A 1 96 ? -10.353 1.658 -12.428 1.00 87.06 96 ALA A C 1
ATOM 753 O O . ALA A 1 96 ? -11.528 1.729 -12.073 1.00 87.06 96 ALA A O 1
ATOM 754 N N . GLU A 1 97 ? -9.721 0.498 -12.579 1.00 83.81 97 GLU A N 1
ATOM 755 C CA . GLU A 1 97 ? -10.364 -0.808 -12.429 1.00 83.81 97 GLU A CA 1
ATOM 756 C C . GLU A 1 97 ? -10.829 -1.044 -10.992 1.00 83.81 97 GLU A C 1
ATOM 758 O O . GLU A 1 97 ? -11.972 -1.450 -10.769 1.00 83.81 97 GLU A O 1
ATOM 763 N N . ALA A 1 98 ? -10.007 -0.678 -10.001 1.00 80.25 98 ALA A N 1
ATOM 764 C CA . ALA A 1 98 ? -10.380 -0.743 -8.593 1.00 80.25 98 ALA A CA 1
ATOM 765 C C . ALA A 1 98 ? -11.689 0.013 -8.321 1.00 80.25 98 ALA A C 1
ATOM 767 O O . ALA A 1 98 ? -12.566 -0.538 -7.662 1.00 80.25 98 ALA A O 1
ATOM 768 N N . ARG A 1 99 ? -11.880 1.215 -8.888 1.00 81.94 99 ARG A N 1
ATOM 769 C CA . ARG A 1 99 ? -13.119 2.004 -8.720 1.00 81.94 99 ARG A CA 1
ATOM 770 C C . ARG A 1 99 ? -14.357 1.334 -9.312 1.00 81.94 99 ARG A C 1
ATOM 772 O O . ARG A 1 99 ? -15.457 1.582 -8.833 1.00 81.94 99 ARG A O 1
ATOM 779 N N . THR A 1 100 ? -14.189 0.523 -10.352 1.00 81.62 100 THR A N 1
ATOM 780 C CA . THR A 1 100 ? -15.293 -0.215 -10.988 1.00 81.62 100 THR A CA 1
ATOM 781 C C . THR A 1 100 ? -15.518 -1.598 -10.383 1.00 81.62 100 THR A C 1
ATOM 783 O O . THR A 1 100 ? -16.544 -2.228 -10.640 1.00 81.62 100 THR A O 1
ATOM 786 N N . SER A 1 101 ? -14.573 -2.079 -9.572 1.00 77.19 101 SER A N 1
ATOM 787 C CA . SER A 1 101 ? -14.657 -3.401 -8.970 1.00 77.19 101 SER A CA 1
ATOM 788 C C . SER A 1 101 ? -15.804 -3.471 -7.951 1.00 77.19 101 SER A C 1
ATOM 790 O O . SER A 1 101 ? -15.954 -2.564 -7.127 1.00 77.19 101 SER A O 1
ATOM 792 N N . PRO A 1 102 ? -16.583 -4.570 -7.921 1.00 77.19 102 PRO A N 1
ATOM 793 C CA . PRO A 1 102 ? -17.604 -4.771 -6.891 1.00 77.19 102 PRO A CA 1
ATOM 794 C C . PRO A 1 102 ? -17.029 -4.716 -5.467 1.00 77.19 102 PRO A C 1
ATOM 796 O O . PRO A 1 102 ? -17.706 -4.286 -4.538 1.00 77.19 102 PRO A O 1
ATOM 799 N N . VAL A 1 103 ? -15.760 -5.115 -5.310 1.00 75.62 103 VAL A N 1
ATOM 800 C CA . VAL A 1 103 ? -15.040 -5.136 -4.030 1.00 75.62 103 VAL A CA 1
ATOM 801 C C . VAL A 1 103 ? -14.829 -3.738 -3.458 1.00 75.62 103 VAL A C 1
ATOM 803 O O . VAL A 1 103 ? -14.897 -3.574 -2.243 1.00 75.62 103 VAL A O 1
ATOM 806 N N .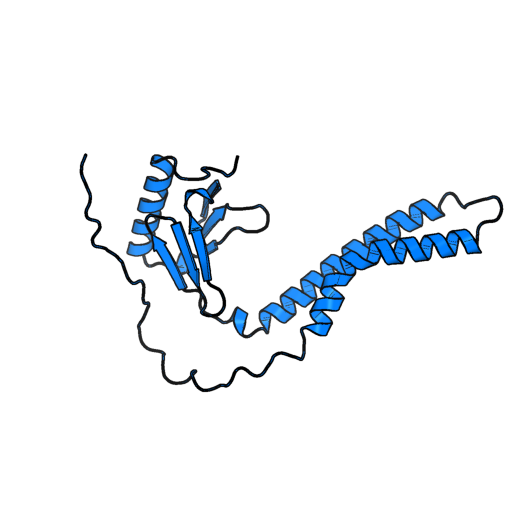 ALA A 1 104 ? -14.638 -2.716 -4.296 1.00 71.62 104 ALA A N 1
ATOM 807 C CA . ALA A 1 104 ? -14.457 -1.346 -3.814 1.00 71.62 104 ALA A CA 1
ATOM 808 C C . ALA A 1 104 ? -15.704 -0.769 -3.128 1.00 71.62 104 ALA A C 1
ATOM 810 O O . ALA A 1 104 ? -15.587 0.173 -2.347 1.00 71.62 104 ALA A O 1
ATOM 811 N N . GLY A 1 105 ? -16.885 -1.337 -3.394 1.00 73.88 105 GLY A N 1
ATOM 812 C CA . GLY A 1 105 ? -18.135 -0.964 -2.735 1.00 73.88 105 GLY A CA 1
ATOM 813 C C . GLY A 1 105 ? -18.452 -1.766 -1.471 1.00 73.88 105 GLY A C 1
ATOM 814 O O . GLY A 1 105 ? -19.464 -1.485 -0.828 1.00 73.88 105 GLY A O 1
ATOM 815 N N . LEU A 1 106 ? -17.645 -2.772 -1.111 1.00 81.75 106 LEU A N 1
ATOM 816 C CA . LEU A 1 106 ? -17.922 -3.596 0.063 1.00 81.75 106 LEU A CA 1
ATOM 817 C C . LEU A 1 106 ? -17.633 -2.816 1.348 1.00 81.75 106 LEU A C 1
ATOM 819 O O . LEU A 1 106 ? -16.574 -2.210 1.515 1.00 81.75 106 LEU A O 1
ATOM 823 N N . ALA A 1 107 ? -18.587 -2.858 2.276 1.00 84.00 107 ALA A N 1
ATOM 824 C CA . ALA A 1 107 ? -18.417 -2.266 3.592 1.00 84.00 107 ALA A CA 1
ATOM 825 C C . ALA A 1 107 ? -17.411 -3.092 4.403 1.00 84.00 107 ALA A C 1
ATOM 827 O O . ALA A 1 107 ? -17.647 -4.268 4.685 1.00 84.00 107 ALA A O 1
ATOM 828 N N . TRP A 1 108 ? -16.304 -2.462 4.791 1.00 85.75 108 TRP A N 1
ATOM 829 C CA . TRP A 1 108 ? -15.361 -3.045 5.736 1.00 85.75 108 TRP A CA 1
ATOM 830 C C . TRP A 1 108 ? -15.945 -2.986 7.145 1.00 85.75 108 TRP A C 1
ATOM 832 O O . TRP A 1 108 ? -16.246 -1.911 7.664 1.00 85.75 108 TRP A O 1
ATOM 842 N N . ARG A 1 109 ? -16.096 -4.154 7.758 1.00 89.19 109 ARG A N 1
ATOM 843 C CA . ARG A 1 109 ? -16.417 -4.332 9.169 1.00 89.19 109 ARG A CA 1
ATOM 844 C C . ARG A 1 109 ? -15.122 -4.302 9.953 1.00 89.19 109 ARG A C 1
ATOM 846 O O . ARG A 1 109 ? -14.210 -5.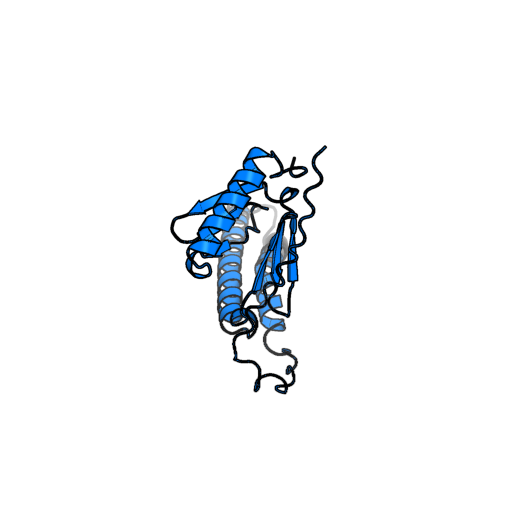048 9.621 1.00 89.19 109 ARG A O 1
ATOM 853 N N . TRP A 1 110 ? -15.061 -3.470 10.980 1.00 91.38 110 TRP A N 1
ATOM 854 C CA . TRP A 1 110 ? -13.909 -3.359 11.865 1.00 91.38 110 TRP A CA 1
ATOM 855 C C . TRP A 1 110 ? -14.257 -3.961 13.222 1.00 91.38 110 TRP A C 1
ATOM 857 O O . TRP A 1 110 ? -15.360 -3.766 13.725 1.00 91.38 110 TRP A O 1
ATOM 867 N N . SER A 1 111 ? -13.315 -4.682 13.815 1.00 91.56 111 SER A N 1
ATOM 868 C CA . SER A 1 111 ? -13.404 -5.155 15.194 1.00 91.56 111 SER A CA 1
ATOM 869 C C . SER A 1 111 ? -12.075 -4.900 15.878 1.00 91.56 111 SER A C 1
ATOM 871 O O . SER A 1 111 ? -11.038 -5.326 15.369 1.00 91.56 111 SER A O 1
ATOM 873 N N . ILE A 1 112 ? -12.101 -4.221 17.017 1.00 93.44 112 ILE A N 1
ATOM 874 C CA . ILE A 1 112 ? -10.908 -3.883 17.791 1.00 93.44 112 ILE A CA 1
ATOM 875 C C . ILE A 1 112 ? -11.062 -4.522 19.165 1.00 93.44 112 ILE A C 1
ATOM 877 O O . ILE A 1 112 ? -12.120 -4.416 19.782 1.00 93.44 112 ILE A O 1
ATOM 881 N N . ASP A 1 113 ? -10.034 -5.241 19.600 1.00 90.31 113 ASP A N 1
ATOM 882 C CA . ASP A 1 113 ? -10.025 -5.979 20.854 1.00 90.31 113 ASP A CA 1
ATOM 883 C C . ASP A 1 113 ? -8.656 -5.912 21.542 1.00 90.31 113 ASP A C 1
ATOM 885 O O . ASP A 1 113 ? -7.703 -5.279 21.075 1.00 90.31 113 ASP A O 1
ATOM 889 N N . ASP A 1 114 ? -8.546 -6.604 22.673 1.00 90.06 114 ASP A N 1
ATOM 890 C CA . ASP A 1 114 ? -7.320 -6.647 23.458 1.00 90.06 114 ASP A CA 1
ATOM 891 C C . ASP A 1 114 ? -6.139 -7.239 22.694 1.00 90.06 114 ASP A C 1
ATOM 893 O O . ASP A 1 114 ? -5.016 -7.014 23.117 1.00 90.06 114 ASP A O 1
ATOM 897 N N . GLN A 1 115 ? -6.321 -8.014 21.623 1.00 89.94 115 GLN A N 1
ATOM 898 C CA . GLN A 1 115 ? -5.217 -8.609 20.859 1.00 89.94 115 GLN A CA 1
ATOM 899 C C . GLN A 1 115 ? -4.785 -7.727 19.692 1.00 89.94 115 GLN A C 1
ATOM 901 O O . GLN A 1 115 ? -3.618 -7.766 19.308 1.00 89.94 115 GLN A O 1
ATOM 906 N N . GLY A 1 116 ? -5.689 -6.924 19.141 1.00 92.00 116 GLY A N 1
ATOM 907 C CA . GLY A 1 116 ? -5.384 -6.092 17.992 1.00 92.00 116 GLY A CA 1
ATOM 908 C C . GLY A 1 116 ? -6.630 -5.529 17.339 1.00 92.00 116 GLY A C 1
ATOM 909 O O . GLY A 1 116 ? -7.647 -5.289 17.984 1.00 92.00 116 GLY A O 1
ATOM 910 N N . PHE A 1 117 ? -6.572 -5.381 16.023 1.00 91.38 117 PHE A N 1
ATOM 911 C CA . PHE A 1 117 ? -7.765 -5.126 15.234 1.00 91.38 117 PHE A CA 1
ATOM 912 C C . PHE A 1 117 ? -7.868 -6.093 14.064 1.00 91.38 117 PHE A C 1
ATOM 914 O O . PHE A 1 117 ? -6.876 -6.583 13.523 1.00 91.38 117 PHE A O 1
ATOM 921 N N . ALA A 1 118 ? -9.098 -6.370 13.670 1.00 92.81 118 ALA A N 1
ATOM 922 C CA . ALA A 1 118 ? -9.418 -7.098 12.465 1.00 92.81 118 ALA A CA 1
ATOM 923 C C . ALA A 1 118 ? -10.365 -6.270 11.611 1.00 92.81 118 ALA A C 1
ATOM 925 O O . ALA A 1 118 ? -11.150 -5.463 12.117 1.00 92.81 118 ALA A O 1
ATOM 926 N N . PHE A 1 119 ? -10.263 -6.464 10.307 1.00 90.50 119 PHE A N 1
ATOM 927 C CA . PHE A 1 119 ? -11.170 -5.857 9.360 1.00 90.50 119 PHE A CA 1
ATOM 928 C C . PHE A 1 119 ? -11.496 -6.836 8.243 1.00 90.50 119 PHE A C 1
ATOM 930 O O . PHE A 1 119 ? -10.616 -7.505 7.697 1.00 90.50 119 PHE A O 1
ATOM 937 N N . ASP A 1 120 ? -12.783 -6.931 7.940 1.00 91.06 120 ASP A N 1
ATOM 938 C CA . ASP A 1 120 ? -13.339 -7.915 7.025 1.00 91.06 120 ASP A CA 1
ATOM 939 C C . ASP A 1 120 ? -14.407 -7.284 6.134 1.00 91.06 120 ASP A C 1
ATOM 941 O O . ASP A 1 120 ? -15.219 -6.483 6.589 1.00 91.06 120 ASP A O 1
ATOM 945 N N . ASN A 1 121 ? -14.431 -7.658 4.860 1.00 85.56 121 ASN A N 1
ATOM 946 C CA . ASN A 1 121 ? -15.465 -7.230 3.916 1.00 85.56 121 ASN A CA 1
ATOM 947 C C . ASN A 1 121 ? -16.264 -8.411 3.330 1.00 85.56 121 ASN A C 1
ATOM 949 O O . ASN A 1 121 ? -17.015 -8.232 2.372 1.00 85.56 121 ASN A O 1
ATOM 953 N N . GLY A 1 122 ? -16.106 -9.617 3.891 1.00 85.75 122 GLY A N 1
ATOM 954 C CA . GLY A 1 122 ? -16.729 -10.859 3.429 1.00 85.75 122 GLY A CA 1
ATOM 955 C C . GLY A 1 122 ? -15.977 -11.569 2.300 1.00 85.75 122 GLY A C 1
ATOM 956 O O . GLY A 1 122 ? -16.220 -12.751 2.076 1.00 85.75 122 GLY A O 1
ATOM 957 N N . LEU A 1 123 ? -15.059 -10.883 1.611 1.00 83.62 123 LEU A N 1
ATOM 958 C CA . LEU A 1 123 ? -14.148 -11.485 0.633 1.00 83.62 123 LEU A CA 1
ATOM 959 C C . LEU A 1 123 ? -12.740 -11.660 1.211 1.00 83.62 123 LEU A C 1
ATOM 961 O O . LEU A 1 123 ? -12.074 -12.659 0.951 1.00 83.62 123 LEU A O 1
ATOM 965 N N . GLN A 1 124 ? -12.289 -10.674 1.980 1.00 84.75 124 GLN A N 1
ATOM 966 C CA . GLN A 1 124 ? -11.000 -10.653 2.647 1.00 84.75 124 GLN A CA 1
ATOM 967 C C . GLN A 1 124 ? -11.205 -10.294 4.113 1.00 84.75 124 GLN A C 1
ATOM 969 O O . GLN A 1 124 ? -11.877 -9.311 4.420 1.00 84.75 124 GLN A O 1
ATOM 974 N N . SER A 1 125 ? -10.541 -11.050 4.984 1.00 89.44 125 SER A N 1
ATOM 975 C CA . SER A 1 125 ? -10.412 -10.761 6.407 1.00 89.44 125 SER A CA 1
ATOM 976 C C . SER A 1 125 ? -8.934 -10.638 6.747 1.00 89.44 125 SER A C 1
ATOM 978 O O . SER A 1 125 ? -8.156 -11.552 6.473 1.00 89.44 125 SER A O 1
ATOM 980 N N . ASN A 1 126 ? -8.552 -9.529 7.371 1.00 92.25 126 ASN A N 1
ATOM 981 C CA . ASN A 1 126 ? -7.212 -9.319 7.905 1.00 92.25 126 ASN A CA 1
ATOM 982 C C . ASN A 1 126 ? -7.297 -9.138 9.418 1.00 92.25 126 ASN A C 1
ATOM 984 O O . ASN A 1 126 ? -8.197 -8.464 9.913 1.00 92.25 126 ASN A O 1
ATOM 988 N N . ARG A 1 127 ? -6.333 -9.701 10.149 1.00 93.75 127 ARG A N 1
ATOM 989 C CA . ARG A 1 127 ? -6.151 -9.474 11.585 1.00 93.75 127 ARG A CA 1
ATOM 990 C C . ARG A 1 127 ? -4.725 -9.011 11.835 1.00 93.75 127 ARG A C 1
ATOM 992 O O . ARG A 1 127 ? -3.788 -9.604 11.309 1.00 93.75 127 ARG A O 1
ATOM 999 N N . LEU A 1 128 ? -4.577 -7.960 12.628 1.00 93.81 128 LEU A N 1
ATOM 1000 C CA . LEU A 1 128 ? -3.296 -7.385 13.008 1.00 93.81 128 LEU A CA 1
ATOM 1001 C C . LEU A 1 128 ? -3.204 -7.327 14.520 1.00 93.81 128 LEU A C 1
ATOM 1003 O O . LEU A 1 128 ? -4.013 -6.666 15.163 1.00 93.81 128 LEU A O 1
ATOM 1007 N N . ASP A 1 129 ? -2.218 -8.033 15.066 1.00 94.81 129 ASP A N 1
ATOM 1008 C CA . ASP A 1 129 ? -1.885 -7.975 16.486 1.00 94.81 129 ASP A CA 1
ATOM 1009 C C . ASP A 1 129 ? -1.276 -6.606 16.823 1.00 94.81 129 ASP A C 1
ATOM 1011 O O . ASP A 1 129 ? -0.514 -6.050 16.025 1.00 94.81 129 ASP A O 1
ATOM 1015 N N . TRP A 1 130 ? -1.553 -6.087 18.021 1.00 95.25 130 TRP A N 1
ATOM 1016 C CA . TRP A 1 130 ? -0.910 -4.877 18.547 1.00 95.25 130 TRP A CA 1
ATOM 1017 C C . TRP A 1 130 ? 0.620 -4.908 18.428 1.00 95.25 130 TRP A C 1
ATOM 1019 O O . TRP A 1 130 ? 1.239 -3.882 18.155 1.00 95.25 130 TRP A O 1
ATOM 1029 N N . ARG A 1 131 ? 1.229 -6.089 18.555 1.00 94.62 131 ARG A N 1
ATOM 1030 C CA . ARG A 1 131 ? 2.674 -6.317 18.419 1.00 94.62 131 ARG A CA 1
ATOM 1031 C C . ARG A 1 131 ? 3.216 -6.014 17.021 1.00 94.62 131 ARG A C 1
ATOM 1033 O O . ARG A 1 131 ? 4.354 -5.578 16.900 1.00 94.62 131 ARG A O 1
ATOM 1040 N N . ALA A 1 132 ? 2.406 -6.203 15.980 1.00 93.12 132 ALA A N 1
ATOM 1041 C CA . ALA A 1 132 ? 2.790 -5.928 14.595 1.00 93.12 132 ALA A CA 1
ATOM 1042 C C . ALA A 1 132 ? 2.679 -4.437 14.227 1.00 93.12 132 ALA A C 1
ATOM 1044 O O . ALA A 1 132 ? 3.126 -4.024 13.159 1.00 93.12 132 ALA A O 1
ATOM 1045 N N . ILE A 1 133 ? 2.066 -3.621 15.087 1.00 94.62 133 ILE A N 1
ATOM 1046 C CA . ILE A 1 133 ? 1.854 -2.196 14.838 1.00 94.62 133 ILE A CA 1
ATOM 1047 C C . ILE A 1 133 ? 3.011 -1.429 15.460 1.00 94.62 133 ILE A C 1
ATOM 1049 O O . ILE A 1 133 ? 3.130 -1.350 16.680 1.00 94.62 133 ILE A O 1
ATOM 1053 N N . LYS A 1 134 ? 3.852 -0.834 14.616 1.00 94.44 134 LYS A N 1
ATOM 1054 C CA . LYS A 1 134 ? 5.003 -0.031 15.032 1.00 94.44 134 LYS A CA 1
ATOM 1055 C C . LYS A 1 134 ? 4.576 1.223 15.790 1.00 94.44 134 LYS A C 1
ATOM 1057 O O . LYS A 1 134 ? 5.180 1.576 16.796 1.00 94.44 134 LYS A O 1
ATOM 1062 N N . ALA A 1 135 ? 3.563 1.921 15.287 1.00 94.44 135 ALA A N 1
ATOM 1063 C CA . ALA A 1 135 ? 3.051 3.144 15.892 1.00 94.44 135 ALA A CA 1
ATOM 1064 C C . ALA A 1 135 ? 1.619 3.426 15.430 1.00 94.44 135 ALA A C 1
ATOM 1066 O O . ALA A 1 135 ? 1.178 2.934 14.394 1.00 94.44 135 ALA A O 1
ATOM 1067 N N . ILE A 1 136 ? 0.900 4.250 16.189 1.00 95.19 136 ILE A N 1
ATOM 1068 C CA . ILE A 1 136 ? -0.449 4.703 15.842 1.00 95.19 136 ILE A CA 1
ATOM 1069 C C . ILE A 1 136 ? -0.419 6.223 15.769 1.00 95.19 136 ILE A C 1
ATOM 1071 O O . ILE A 1 136 ? -0.022 6.876 16.736 1.00 95.19 136 ILE A O 1
ATOM 1075 N N . ARG A 1 137 ? -0.818 6.775 14.623 1.00 95.12 137 ARG A N 1
ATOM 1076 C CA . ARG A 1 137 ? -0.959 8.218 14.423 1.00 95.12 137 ARG A CA 1
ATOM 1077 C C . ARG A 1 137 ? -2.435 8.585 14.491 1.00 95.12 137 ARG A C 1
ATOM 1079 O O . ARG A 1 137 ? -3.228 8.075 13.703 1.00 95.12 137 ARG A O 1
ATOM 1086 N N . ASP A 1 138 ? -2.764 9.455 15.434 1.00 94.31 138 ASP A N 1
ATOM 1087 C CA . ASP A 1 138 ? -4.075 10.088 15.535 1.00 94.31 138 ASP A CA 1
ATOM 1088 C C . ASP A 1 138 ? -4.067 11.354 14.662 1.00 94.31 138 ASP A C 1
ATOM 1090 O O . ASP A 1 138 ? -3.224 12.237 14.841 1.00 94.31 138 ASP A O 1
ATOM 1094 N N . GLU A 1 139 ? -4.932 11.391 13.652 1.00 93.88 139 GLU A N 1
ATOM 1095 C CA . GLU A 1 139 ? -5.183 12.544 12.789 1.00 93.88 139 GLU A CA 1
ATOM 1096 C C . GLU A 1 139 ? -6.630 13.006 12.976 1.00 93.88 139 GLU A C 1
ATOM 1098 O O . GLU A 1 139 ? -7.501 12.227 13.353 1.00 93.88 139 GLU A O 1
ATOM 1103 N N . SER A 1 140 ? -6.919 14.266 12.642 1.00 90.44 140 SER A N 1
ATOM 1104 C CA . SER A 1 140 ? -8.224 14.886 12.915 1.00 90.44 140 SER A CA 1
ATOM 1105 C C . SER A 1 140 ? -9.439 14.107 12.389 1.00 90.44 140 SER A C 1
ATOM 1107 O O . SER A 1 140 ? -10.518 14.211 12.969 1.00 90.44 140 SER A O 1
ATOM 1109 N N . ASP A 1 141 ? -9.296 13.336 11.307 1.00 94.38 141 ASP A N 1
ATOM 1110 C CA . ASP A 1 141 ? -10.373 12.568 10.676 1.00 94.38 141 ASP A CA 1
ATOM 1111 C C . ASP A 1 141 ? -10.151 11.042 10.657 1.00 94.38 141 ASP A C 1
ATOM 1113 O O . ASP A 1 141 ? -10.974 10.308 10.092 1.00 94.38 141 ASP A O 1
ATOM 1117 N N . ARG A 1 142 ? -9.053 10.533 11.237 1.00 94.81 142 ARG A N 1
ATOM 1118 C CA . ARG A 1 142 ? -8.674 9.115 11.119 1.00 94.81 142 ARG A CA 1
ATOM 1119 C C . ARG A 1 142 ? -7.570 8.673 12.075 1.00 94.81 142 ARG A C 1
ATOM 1121 O O . ARG A 1 142 ? -6.666 9.428 12.406 1.00 94.81 142 ARG A O 1
ATOM 1128 N N . PHE A 1 143 ? -7.561 7.377 12.361 1.00 95.06 143 PHE A N 1
ATOM 1129 C CA . PHE A 1 143 ? -6.437 6.680 12.978 1.00 95.06 143 PHE A CA 1
ATOM 1130 C C . PHE A 1 143 ? -5.639 5.932 11.913 1.00 95.06 143 PHE A C 1
ATOM 1132 O O . PHE A 1 143 ? -6.208 5.169 11.126 1.00 95.06 143 PHE A O 1
ATOM 1139 N N . VAL A 1 144 ? -4.321 6.129 11.892 1.00 95.56 144 VAL A N 1
ATOM 1140 C CA . VAL A 1 144 ? -3.400 5.418 10.996 1.00 95.56 144 VAL A CA 1
ATOM 1141 C C . VAL A 1 144 ? -2.547 4.453 11.810 1.00 95.56 144 VAL A C 1
ATOM 1143 O O . VAL A 1 144 ? -1.738 4.871 12.642 1.00 95.56 144 VAL A O 1
ATOM 1146 N N . PHE A 1 145 ? -2.702 3.158 11.545 1.00 95.00 145 PHE A N 1
ATOM 1147 C CA . PHE A 1 145 ? -1.935 2.094 12.190 1.00 95.00 145 PHE A CA 1
ATOM 1148 C C . PHE A 1 145 ? -0.704 1.780 11.338 1.00 95.00 145 PHE A C 1
ATOM 1150 O O . PHE A 1 145 ? -0.810 1.178 10.269 1.00 95.00 145 PHE A O 1
ATOM 1157 N N . LEU A 1 146 ? 0.469 2.226 11.786 1.00 94.69 146 LEU A N 1
ATOM 1158 C CA . LEU A 1 146 ? 1.724 2.070 11.059 1.00 94.69 146 LEU A CA 1
ATOM 1159 C C . LEU A 1 146 ? 2.261 0.650 11.255 1.00 94.69 146 LEU A C 1
ATOM 1161 O O . LEU A 1 146 ? 2.733 0.320 12.342 1.00 94.69 146 LEU A O 1
ATOM 1165 N N . VAL A 1 147 ? 2.187 -0.178 10.211 1.00 93.50 147 VAL A N 1
ATOM 1166 C CA . VAL A 1 147 ? 2.602 -1.594 10.244 1.00 93.50 147 VAL A CA 1
ATOM 1167 C C . VAL A 1 147 ? 3.829 -1.803 9.361 1.00 93.50 147 VAL A C 1
ATOM 1169 O O . VAL A 1 147 ? 4.878 -2.208 9.851 1.00 93.50 147 VAL A O 1
ATOM 1172 N N . ALA A 1 148 ? 3.735 -1.467 8.072 1.00 90.00 148 ALA A N 1
ATOM 1173 C CA . ALA A 1 148 ? 4.838 -1.580 7.117 1.00 90.00 148 ALA A CA 1
ATOM 1174 C C . ALA A 1 148 ? 4.811 -0.421 6.098 1.00 90.00 148 ALA A C 1
ATOM 1176 O O . ALA A 1 148 ? 3.753 0.169 5.873 1.00 90.00 148 ALA A O 1
ATOM 1177 N N . PRO A 1 149 ? 5.929 -0.102 5.410 1.00 85.19 149 PRO A N 1
ATOM 1178 C CA . PRO A 1 149 ? 5.996 1.034 4.480 1.00 85.19 149 PRO A CA 1
ATOM 1179 C C . PRO A 1 149 ? 4.888 1.069 3.416 1.00 85.19 149 PRO A C 1
ATOM 1181 O O . PRO A 1 149 ? 4.431 2.144 3.035 1.00 85.19 149 PRO A O 1
ATOM 1184 N N . HIS A 1 150 ? 4.423 -0.099 2.969 1.00 85.25 150 HIS A N 1
ATOM 1185 C CA . HIS A 1 150 ? 3.402 -0.232 1.925 1.00 85.25 150 HIS A CA 1
ATOM 1186 C C . HIS A 1 150 ? 2.033 -0.682 2.449 1.00 85.25 150 HIS A C 1
ATOM 1188 O O . HIS A 1 150 ? 1.125 -0.921 1.656 1.00 85.25 150 HIS A O 1
ATOM 1194 N N . TYR A 1 151 ? 1.870 -0.808 3.767 1.00 89.25 151 TYR A N 1
ATOM 1195 C CA . TYR A 1 151 ? 0.646 -1.320 4.365 1.00 89.25 151 TYR A CA 1
ATOM 1196 C C . TYR A 1 151 ? 0.400 -0.678 5.729 1.00 89.25 151 TYR A C 1
ATOM 1198 O O . TYR A 1 151 ? 1.008 -1.058 6.726 1.00 89.25 151 TYR A O 1
ATOM 1206 N N . ASN A 1 152 ? -0.501 0.305 5.750 1.00 93.94 152 ASN A N 1
ATOM 1207 C CA . ASN A 1 152 ? -0.900 1.040 6.947 1.00 93.94 152 ASN A CA 1
ATOM 1208 C C . ASN A 1 152 ? -2.427 1.159 6.954 1.00 93.94 152 ASN A C 1
ATOM 1210 O O . ASN A 1 152 ? -2.961 2.023 6.253 1.00 93.94 152 ASN A O 1
ATOM 1214 N N . PRO A 1 153 ? -3.148 0.277 7.662 1.00 92.88 153 PRO A N 1
ATOM 1215 C CA . PRO A 1 153 ? -4.598 0.368 7.747 1.00 92.88 153 PRO A CA 1
ATOM 1216 C C . PRO A 1 153 ? -5.036 1.703 8.345 1.00 92.88 153 PRO A C 1
ATOM 1218 O O . PRO A 1 153 ? -4.402 2.236 9.259 1.00 92.88 153 PRO A O 1
ATOM 1221 N N . ILE A 1 154 ? -6.132 2.233 7.811 1.00 93.50 154 ILE A N 1
ATOM 1222 C CA . ILE A 1 154 ? -6.690 3.524 8.203 1.00 93.50 154 ILE A CA 1
ATOM 1223 C C . ILE A 1 154 ? -8.121 3.295 8.664 1.00 93.50 154 ILE A C 1
ATOM 1225 O O . ILE A 1 154 ? -8.930 2.769 7.899 1.00 93.50 154 ILE A O 1
ATOM 1229 N N . LEU A 1 155 ? -8.429 3.737 9.881 1.00 92.94 155 LEU A N 1
ATOM 1230 C CA . LEU A 1 155 ? -9.784 3.769 10.419 1.00 92.94 155 LEU A CA 1
ATOM 1231 C C . LEU A 1 155 ? -10.281 5.221 10.451 1.00 92.94 155 LEU A C 1
ATOM 1233 O O . LEU A 1 155 ? -9.829 5.996 11.294 1.00 92.94 155 LEU A O 1
ATOM 1237 N N . PRO A 1 156 ? -11.189 5.622 9.544 1.00 91.88 156 PRO A N 1
ATOM 1238 C CA . PRO A 1 156 ? -11.786 6.953 9.575 1.00 91.88 156 PRO A CA 1
ATOM 1239 C C . PRO A 1 156 ? -12.614 7.162 10.848 1.00 91.88 156 PRO A C 1
ATOM 1241 O O . PRO A 1 156 ? -13.487 6.347 11.148 1.00 91.88 156 PRO A O 1
ATOM 1244 N N . SER A 1 157 ? -12.410 8.279 11.547 1.00 92.62 157 SER A N 1
ATOM 1245 C CA . SER A 1 157 ? -13.124 8.586 12.796 1.00 92.62 157 SER A CA 1
ATOM 1246 C C . SER A 1 157 ? -14.629 8.759 12.584 1.00 92.62 157 SER A C 1
ATOM 1248 O O . SER A 1 157 ? -15.414 8.421 13.457 1.00 92.62 157 SER A O 1
ATOM 1250 N N . ARG A 1 158 ? -15.057 9.173 11.382 1.00 91.31 158 ARG A N 1
ATOM 1251 C CA . ARG A 1 158 ? -16.477 9.269 10.984 1.00 91.31 158 ARG A CA 1
ATOM 1252 C C . ARG A 1 158 ? -17.257 7.947 11.021 1.00 91.31 158 ARG A C 1
ATOM 1254 O O . ARG A 1 158 ? -18.468 7.969 10.825 1.00 91.31 158 ARG A O 1
ATOM 1261 N N . LEU A 1 159 ? -16.570 6.808 11.139 1.00 88.06 159 LEU A N 1
ATOM 1262 C CA . LEU A 1 159 ? -17.200 5.493 11.296 1.00 88.06 159 LEU A CA 1
ATOM 1263 C C . LEU A 1 159 ? -17.467 5.139 12.762 1.00 88.06 159 LEU A C 1
ATOM 1265 O O . LEU A 1 159 ? -18.082 4.107 13.006 1.00 88.06 159 LEU A O 1
ATOM 1269 N N . LEU A 1 160 ? -16.993 5.966 13.696 1.00 90.94 160 LEU A N 1
ATOM 1270 C CA . LEU A 1 160 ? -17.116 5.778 15.133 1.00 90.94 160 LEU A CA 1
ATOM 1271 C C . LEU A 1 160 ? -18.081 6.823 15.692 1.00 90.94 160 LEU A C 1
ATOM 1273 O O . LEU A 1 160 ? -18.018 8.001 15.327 1.00 90.94 160 LEU A O 1
ATOM 1277 N N . ASP A 1 161 ? -18.957 6.411 16.599 1.00 93.31 161 ASP A N 1
ATOM 1278 C CA . ASP A 1 161 ? -19.672 7.353 17.450 1.00 93.31 161 ASP A CA 1
ATOM 1279 C C . ASP A 1 161 ? -18.753 7.934 18.547 1.00 93.31 161 ASP A C 1
ATOM 1281 O O . ASP A 1 161 ? -17.599 7.534 18.717 1.00 93.31 161 ASP A O 1
ATOM 1285 N N . ALA A 1 162 ? -19.242 8.928 19.294 1.00 92.62 162 ALA A N 1
ATOM 1286 C CA . ALA A 1 162 ? -18.438 9.596 20.320 1.00 92.62 162 ALA A CA 1
ATOM 1287 C C . ALA A 1 162 ? -18.001 8.655 21.461 1.00 92.62 162 ALA A C 1
ATOM 1289 O O . ALA A 1 162 ? -16.929 8.846 22.038 1.00 92.62 162 ALA A O 1
ATOM 1290 N N . GLY A 1 163 ? -18.814 7.648 21.793 1.00 94.56 163 GLY A N 1
ATOM 1291 C CA . GLY A 1 163 ? -18.492 6.659 22.818 1.00 94.56 163 GLY A CA 1
ATOM 1292 C C . GLY A 1 163 ? -17.451 5.657 22.327 1.00 94.56 163 GLY A C 1
ATOM 1293 O O . GLY A 1 163 ? -16.498 5.363 23.046 1.00 94.56 163 GLY A O 1
ATOM 1294 N N . GLU A 1 164 ? -17.597 5.181 21.094 1.00 91.06 164 GLU A N 1
ATOM 1295 C CA . GLU A 1 164 ? -16.643 4.302 20.414 1.00 91.06 164 GLU A CA 1
ATOM 1296 C C . GLU A 1 164 ? -15.288 4.989 20.227 1.00 91.06 164 GLU A C 1
ATOM 1298 O O . GLU A 1 164 ? -14.248 4.386 20.486 1.00 91.06 164 GLU A O 1
ATOM 1303 N N . LEU A 1 165 ? -15.288 6.269 19.848 1.00 94.31 165 LEU A N 1
ATOM 1304 C CA . LEU A 1 165 ? -14.073 7.069 19.725 1.00 94.31 165 LEU A CA 1
ATOM 1305 C C . LEU A 1 165 ? -13.330 7.170 21.063 1.00 94.31 165 LEU A C 1
ATOM 1307 O O . LEU A 1 165 ? -12.127 6.916 21.115 1.00 94.31 165 LEU A O 1
ATOM 1311 N N . ALA A 1 166 ? -14.043 7.489 22.147 1.00 94.12 166 ALA A N 1
ATOM 1312 C CA . ALA A 1 166 ? -13.452 7.580 23.481 1.00 94.12 166 ALA A CA 1
ATOM 1313 C C . ALA A 1 166 ? -12.902 6.225 23.963 1.00 94.12 166 ALA A C 1
ATOM 1315 O O . ALA A 1 166 ? -11.818 6.167 24.544 1.00 94.12 166 ALA A O 1
ATOM 1316 N N . GLN A 1 167 ? -13.614 5.126 23.689 1.00 92.81 167 GLN A N 1
ATOM 1317 C CA . GLN A 1 167 ? -13.154 3.769 24.007 1.00 92.81 167 GLN A CA 1
ATOM 1318 C C . GLN A 1 167 ? -11.903 3.389 23.214 1.00 92.81 167 GLN A C 1
ATOM 1320 O O . GLN A 1 167 ? -10.950 2.860 23.786 1.00 92.81 167 GLN A O 1
ATOM 1325 N N . LEU A 1 168 ? -11.875 3.692 21.915 1.00 93.69 168 LEU A N 1
ATOM 1326 C CA . LEU A 1 168 ? -10.717 3.436 21.069 1.00 93.69 168 LEU A CA 1
ATOM 1327 C C . LEU A 1 168 ? -9.495 4.222 21.551 1.00 93.69 168 LEU A C 1
ATOM 1329 O O . LEU A 1 168 ? -8.408 3.659 21.652 1.00 93.69 168 LEU A O 1
ATOM 1333 N N . GLN A 1 169 ? -9.666 5.501 21.884 1.00 94.38 169 GLN A N 1
ATOM 1334 C CA . GLN A 1 169 ? -8.588 6.326 22.427 1.00 94.38 169 GLN A CA 1
ATOM 1335 C C . GLN A 1 169 ? -8.067 5.769 23.756 1.00 94.38 169 GLN A C 1
ATOM 1337 O O . GLN A 1 169 ? -6.856 5.639 23.922 1.00 94.38 169 GLN A O 1
ATOM 1342 N N . ALA A 1 170 ? -8.958 5.364 24.666 1.00 94.69 170 ALA A N 1
ATOM 1343 C CA . ALA A 1 170 ? -8.566 4.742 25.929 1.00 94.69 170 ALA A CA 1
ATOM 1344 C C . ALA A 1 170 ? -7.761 3.448 25.710 1.00 94.69 170 ALA A C 1
ATOM 1346 O O . ALA A 1 170 ? -6.705 3.272 26.317 1.00 94.69 170 ALA A O 1
ATOM 1347 N N . LEU A 1 171 ? -8.211 2.582 24.795 1.00 94.06 171 LEU A N 1
ATOM 1348 C CA . LEU A 1 171 ? -7.510 1.346 24.446 1.00 94.06 171 LEU A CA 1
ATOM 1349 C C . LEU A 1 171 ? -6.135 1.624 23.823 1.00 94.06 171 LEU A C 1
ATOM 1351 O O . LEU A 1 171 ? -5.151 0.977 24.175 1.00 94.06 171 LEU A O 1
ATOM 1355 N N . ILE A 1 172 ? -6.042 2.597 22.912 1.00 93.50 172 ILE A N 1
ATOM 1356 C CA . ILE A 1 172 ? -4.773 2.998 22.291 1.00 93.50 172 ILE A CA 1
ATOM 1357 C C . ILE A 1 172 ? -3.780 3.469 23.357 1.00 93.50 172 ILE A C 1
ATOM 1359 O O . ILE A 1 172 ? -2.618 3.055 23.331 1.00 93.50 172 ILE A O 1
ATOM 1363 N N . GLU A 1 173 ? -4.217 4.306 24.297 1.00 94.75 173 GLU A N 1
ATOM 1364 C CA . GLU A 1 173 ? -3.360 4.789 25.380 1.00 94.75 173 GLU A CA 1
ATOM 1365 C C . GLU A 1 173 ? -2.932 3.657 26.324 1.00 94.75 173 GLU A C 1
ATOM 1367 O O . GLU A 1 173 ? -1.759 3.577 26.689 1.00 94.75 173 GLU A O 1
ATOM 1372 N N . GLU A 1 174 ? -3.817 2.709 26.638 1.00 94.44 174 GLU A N 1
ATOM 1373 C CA . GLU A 1 174 ? -3.463 1.511 27.409 1.00 94.44 174 GLU A CA 1
ATOM 1374 C C . GLU A 1 174 ? -2.404 0.650 26.693 1.00 94.44 174 GLU A C 1
ATOM 1376 O O . GLU A 1 174 ? -1.404 0.223 27.286 1.00 94.44 174 GLU A O 1
ATOM 1381 N N . VAL A 1 175 ? -2.584 0.399 25.396 1.00 93.19 175 VAL A N 1
ATOM 1382 C CA . VAL A 1 175 ? -1.664 -0.412 24.583 1.00 93.19 175 VAL A CA 1
ATOM 1383 C C . VAL A 1 175 ? -0.293 0.265 24.453 1.00 93.19 175 VAL A C 1
ATOM 1385 O O . VAL A 1 175 ? 0.739 -0.413 24.531 1.00 93.19 175 VAL A O 1
ATOM 1388 N N . LYS A 1 176 ? -0.259 1.598 24.310 1.00 92.75 176 LYS A N 1
ATOM 1389 C CA . LYS A 1 176 ? 0.982 2.389 24.342 1.00 92.75 176 LYS A CA 1
ATOM 1390 C C . LYS A 1 176 ? 1.662 2.299 25.708 1.00 92.75 176 LYS A C 1
ATOM 1392 O O . LYS A 1 176 ? 2.840 1.953 25.769 1.00 92.75 176 LYS A O 1
ATOM 1397 N N . ALA A 1 177 ? 0.929 2.550 26.794 1.00 93.88 177 ALA A N 1
ATOM 1398 C 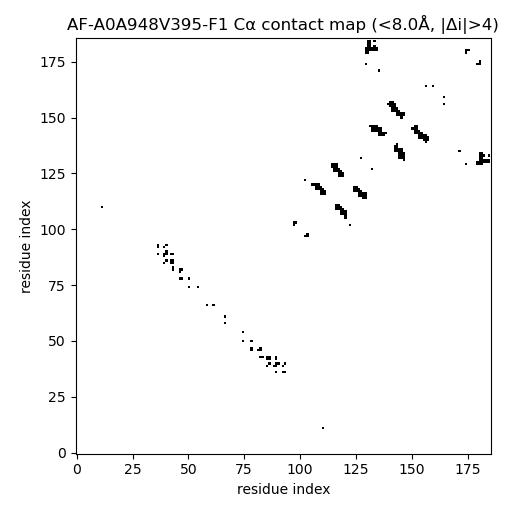CA . ALA A 1 177 ? 1.464 2.540 28.157 1.00 93.88 177 ALA A CA 1
ATOM 1399 C C . ALA A 1 177 ? 2.001 1.160 28.574 1.00 93.88 177 ALA A C 1
ATOM 1401 O O . ALA A 1 177 ? 3.006 1.060 29.274 1.00 93.88 177 ALA A O 1
ATOM 1402 N N . SER A 1 178 ? 1.368 0.084 28.105 1.00 92.94 178 SER A N 1
ATOM 1403 C CA . SER A 1 178 ? 1.810 -1.295 28.349 1.00 92.94 178 SER A CA 1
ATOM 1404 C C . SER A 1 178 ? 3.000 -1.740 27.481 1.00 92.94 178 SER A C 1
ATOM 1406 O O . SER A 1 178 ? 3.513 -2.851 27.659 1.00 92.94 178 SER A O 1
ATOM 1408 N N . GLY A 1 179 ? 3.458 -0.902 26.541 1.00 92.19 179 GLY A N 1
ATOM 1409 C CA . GLY A 1 179 ? 4.602 -1.186 25.672 1.00 92.19 179 GLY A CA 1
ATOM 1410 C C . GLY A 1 179 ? 4.374 -2.395 24.766 1.00 92.19 179 GLY A C 1
ATOM 1411 O O . GLY A 1 179 ? 5.292 -3.188 24.543 1.00 92.19 179 GLY A O 1
ATOM 1412 N N . ARG A 1 180 ? 3.128 -2.610 24.331 1.00 92.50 180 ARG A N 1
ATOM 1413 C CA . ARG A 1 180 ? 2.737 -3.755 23.497 1.00 92.50 180 ARG A CA 1
ATOM 1414 C C . ARG A 1 180 ? 2.943 -3.522 22.003 1.00 92.50 180 ARG A C 1
ATOM 1416 O O . ARG A 1 180 ? 3.050 -4.505 21.274 1.00 92.50 180 ARG A O 1
ATOM 1423 N N . LEU A 1 181 ? 2.991 -2.261 21.574 1.00 92.56 181 LEU A N 1
ATOM 1424 C CA . LEU A 1 181 ? 3.255 -1.876 20.187 1.00 92.56 181 LEU A CA 1
ATOM 1425 C C . LEU A 1 181 ? 4.663 -2.296 19.750 1.00 92.56 181 LEU A C 1
ATOM 1427 O O . LEU A 1 181 ? 5.597 -2.264 20.548 1.00 92.56 181 LEU A O 1
ATOM 1431 N N . GLY A 1 182 ? 4.798 -2.686 18.484 1.00 85.88 182 GLY A N 1
ATOM 1432 C CA . GLY A 1 182 ? 6.078 -2.931 17.816 1.00 85.88 182 GLY A CA 1
ATOM 1433 C C . GLY A 1 182 ? 6.889 -4.127 18.321 1.00 85.88 182 GLY A C 1
ATOM 1434 O O . GLY A 1 182 ? 8.009 -4.326 17.858 1.00 85.88 182 GLY A O 1
ATOM 1435 N N . ARG A 1 183 ? 6.371 -4.941 19.252 1.00 74.12 183 ARG A N 1
ATOM 1436 C CA . ARG A 1 183 ? 7.096 -6.117 19.761 1.00 74.12 183 ARG A CA 1
ATOM 1437 C C . ARG A 1 183 ? 7.319 -7.140 18.640 1.00 74.12 183 ARG A C 1
ATOM 1439 O O . ARG A 1 183 ? 6.400 -7.876 18.291 1.00 74.12 183 ARG A O 1
ATOM 1446 N N . GLY A 1 184 ? 8.553 -7.232 18.142 1.00 59.59 184 GLY A N 1
ATOM 1447 C CA . GLY A 1 184 ? 8.950 -8.156 17.070 1.00 59.59 184 GLY A CA 1
ATOM 1448 C C . GLY A 1 184 ? 9.055 -7.524 15.678 1.00 59.59 184 GLY A C 1
ATOM 1449 O O . GLY A 1 184 ? 9.095 -8.260 14.698 1.00 59.59 184 GLY A O 1
ATOM 1450 N N . VAL A 1 185 ? 9.078 -6.188 15.589 1.00 56.53 185 VAL A N 1
ATOM 1451 C CA . VAL A 1 185 ? 9.318 -5.421 14.346 1.00 56.53 185 VAL A CA 1
ATOM 1452 C C . VAL A 1 185 ? 10.774 -4.903 14.277 1.00 56.53 185 VAL A C 1
ATOM 1454 O O . VAL A 1 185 ? 11.093 -4.066 13.432 1.00 56.53 185 VAL A O 1
ATOM 1457 N N . ASP A 1 186 ? 11.645 -5.406 15.158 1.00 53.16 186 ASP A N 1
ATOM 1458 C CA . ASP A 1 186 ? 13.072 -5.058 15.255 1.00 53.16 186 ASP A CA 1
ATOM 1459 C C . ASP A 1 186 ? 13.947 -5.951 14.361 1.00 53.16 186 ASP A C 1
ATOM 1461 O O . ASP A 1 186 ? 13.672 -7.174 14.292 1.00 53.16 186 ASP A O 1
#

Foldseek 3Di:
DDDPPPPDPPPPDPPDDDPDPDPPPPPDPPPPPPVVLVVLLCQLVCLVVVLVVVLVVCCVVPDDPDDPPCSVVCSVVVSVVSSVVSVVVSVVSCVVVCVVDPQVPFDWDWDQDPQGIWIDRPVDIDTDGQQQFQDWDDDPFWIWGHRDPVDIDIDGCVVDDPVRVVVVVVSRVVCVVVVNHNNPVD

Mean predicted aligned error: 11.13 Å

pLDDT: mean 80.61, std 19.07, range [25.28, 97.06]